Protein AF-A0A9P4LG85-F1 (afdb_monomer_lite)

Structure (mmCIF, N/CA/C/O backbone):
data_AF-A0A9P4LG85-F1
#
_entry.id   AF-A0A9P4LG85-F1
#
loop_
_atom_site.group_PDB
_atom_site.id
_atom_site.type_symbol
_atom_site.label_atom_id
_atom_site.label_alt_id
_atom_site.label_comp_id
_atom_site.label_asym_id
_atom_site.label_entity_id
_atom_site.label_seq_id
_atom_site.pdbx_PDB_ins_code
_atom_site.Cartn_x
_atom_site.Cartn_y
_atom_site.Cartn_z
_atom_site.occupancy
_atom_site.B_iso_or_equiv
_atom_site.auth_seq_id
_atom_site.auth_comp_id
_atom_site.auth_asym_id
_atom_site.auth_atom_id
_atom_site.pdbx_PDB_model_num
ATOM 1 N N . MET A 1 1 ? 40.553 28.168 -119.118 1.00 38.47 1 MET A N 1
ATOM 2 C CA . MET A 1 1 ? 41.961 28.266 -119.554 1.00 38.47 1 MET A CA 1
ATOM 3 C C . MET A 1 1 ? 42.845 28.061 -118.339 1.00 38.47 1 MET A C 1
ATOM 5 O O . MET A 1 1 ? 42.546 28.668 -117.323 1.00 38.47 1 MET A O 1
ATOM 9 N N . MET A 1 2 ? 43.880 27.229 -118.509 1.00 35.56 2 MET A N 1
ATOM 10 C CA . MET A 1 2 ? 45.037 26.971 -117.628 1.00 35.56 2 MET A CA 1
ATOM 11 C C . MET A 1 2 ? 44.751 26.270 -116.287 1.00 35.56 2 MET A C 1
ATOM 13 O O . MET A 1 2 ? 44.103 26.818 -115.409 1.00 35.56 2 MET A O 1
ATOM 17 N N . GLU A 1 3 ? 44.983 24.953 -116.200 1.00 40.03 3 GLU A N 1
ATOM 18 C CA . GLU A 1 3 ? 46.282 24.258 -115.978 1.00 40.03 3 GLU A CA 1
ATOM 19 C C . GLU A 1 3 ? 46.642 24.219 -114.483 1.00 40.03 3 GLU A C 1
ATOM 21 O O . GLU A 1 3 ? 46.837 25.253 -113.867 1.00 40.03 3 GLU A O 1
ATOM 26 N N . ARG A 1 4 ? 46.490 23.069 -113.806 1.00 48.28 4 ARG A N 1
ATOM 27 C CA . ARG A 1 4 ? 47.394 21.892 -113.716 1.00 48.28 4 ARG A CA 1
ATOM 28 C C . ARG A 1 4 ? 48.407 22.023 -112.565 1.00 48.28 4 ARG A C 1
ATOM 30 O O . ARG A 1 4 ? 48.833 23.112 -112.227 1.00 48.28 4 ARG A O 1
ATOM 37 N N . PHE A 1 5 ? 48.820 20.844 -112.086 1.00 46.38 5 PHE A N 1
ATOM 38 C CA . PHE A 1 5 ? 49.850 20.504 -111.088 1.00 46.38 5 PHE A CA 1
ATOM 39 C C . PHE A 1 5 ? 49.349 20.380 -109.640 1.00 46.38 5 PHE A C 1
ATOM 41 O O . PHE A 1 5 ? 49.055 21.360 -108.975 1.00 46.38 5 PHE A O 1
ATOM 48 N N . LEU A 1 6 ? 48.988 19.169 -109.188 1.00 50.34 6 LEU A N 1
ATOM 49 C CA . LEU A 1 6 ? 49.841 18.027 -108.778 1.00 50.34 6 LEU A CA 1
ATOM 50 C C . LEU A 1 6 ? 50.618 18.293 -107.482 1.00 50.34 6 LEU A C 1
ATOM 52 O O . LEU A 1 6 ? 51.554 19.073 -107.490 1.00 50.34 6 LEU A O 1
ATOM 56 N N . HIS A 1 7 ? 50.229 17.580 -106.418 1.00 46.97 7 HIS A N 1
ATOM 57 C CA . HIS A 1 7 ? 51.061 16.817 -105.465 1.00 46.97 7 HIS A CA 1
ATOM 58 C C . HIS A 1 7 ? 50.102 16.307 -104.369 1.00 46.97 7 HIS A C 1
ATOM 60 O O . HIS A 1 7 ? 49.570 17.078 -103.585 1.00 46.97 7 HIS A O 1
ATOM 66 N N . SER A 1 8 ? 49.647 15.052 -104.375 1.00 51.38 8 SER A N 1
ATOM 67 C CA . SER A 1 8 ? 50.406 13.847 -104.012 1.00 51.38 8 SER A CA 1
ATOM 68 C C . SER A 1 8 ? 51.334 14.052 -102.816 1.00 51.38 8 SER A C 1
ATOM 70 O O . SER A 1 8 ? 52.549 14.098 -102.978 1.00 51.38 8 SER A O 1
ATOM 72 N N . VAL A 1 9 ? 50.755 14.074 -101.614 1.00 50.47 9 VAL A N 1
ATOM 73 C CA . VAL A 1 9 ? 51.430 13.591 -100.405 1.00 50.47 9 VAL A CA 1
ATOM 74 C C . VAL A 1 9 ? 50.469 12.656 -99.675 1.00 50.47 9 VAL A C 1
ATOM 76 O O . VAL A 1 9 ? 49.642 13.064 -98.863 1.00 50.47 9 VAL A O 1
ATOM 79 N N . ARG A 1 10 ? 50.573 11.362 -100.001 1.00 48.59 10 ARG A N 1
ATOM 80 C CA . ARG A 1 10 ? 50.155 10.277 -99.110 1.00 48.59 10 ARG A CA 1
ATOM 81 C C . ARG A 1 10 ? 51.034 10.364 -97.864 1.00 48.59 10 ARG A C 1
ATOM 83 O O . ARG A 1 10 ? 52.169 9.903 -97.881 1.00 48.59 10 ARG A O 1
ATOM 90 N N . SER A 1 11 ? 50.509 10.954 -96.797 1.00 47.06 11 SER A N 1
ATOM 91 C CA . SER A 1 11 ? 51.082 10.812 -95.460 1.00 47.06 11 SER A CA 1
ATOM 92 C C . SER A 1 11 ? 50.500 9.551 -94.826 1.00 47.06 11 SER A C 1
ATOM 94 O O . SER A 1 11 ? 49.515 9.587 -94.093 1.00 47.06 11 SER A O 1
ATOM 96 N N . THR A 1 12 ? 51.088 8.403 -95.157 1.00 53.62 12 THR A N 1
ATOM 97 C CA . THR A 1 12 ? 51.004 7.192 -94.334 1.00 53.62 12 THR A CA 1
ATOM 98 C C . THR A 1 12 ? 51.960 7.367 -93.161 1.00 53.62 12 THR A C 1
ATOM 100 O O . THR A 1 12 ? 53.007 6.731 -93.108 1.00 53.62 12 THR A O 1
ATOM 103 N N . ASN A 1 13 ? 51.632 8.278 -92.248 1.00 47.56 13 ASN A N 1
ATOM 104 C CA . ASN A 1 13 ? 52.378 8.434 -91.011 1.00 47.56 13 ASN A CA 1
ATOM 105 C C . ASN A 1 13 ? 51.551 7.898 -89.861 1.00 47.56 13 ASN A C 1
ATOM 107 O O . ASN A 1 13 ? 50.577 8.511 -89.438 1.00 47.56 13 ASN A O 1
ATOM 111 N N . GLY A 1 14 ? 52.005 6.741 -89.384 1.00 50.84 14 GLY A N 1
ATOM 112 C CA . GLY A 1 14 ? 52.031 6.420 -87.973 1.00 50.84 14 GLY A CA 1
ATOM 113 C C . GLY A 1 14 ? 50.672 6.446 -87.312 1.00 50.84 14 GLY A C 1
ATOM 114 O O . GLY A 1 14 ? 50.256 7.459 -86.756 1.00 50.84 14 GLY A O 1
ATOM 115 N N . ASN A 1 15 ? 50.069 5.266 -87.242 1.00 50.44 15 ASN A N 1
ATOM 116 C CA . ASN A 1 15 ? 49.188 4.887 -86.152 1.00 50.44 15 ASN A CA 1
ATOM 117 C C . ASN A 1 15 ? 50.008 4.950 -84.840 1.00 50.44 15 ASN A C 1
ATOM 119 O O . ASN A 1 15 ? 50.379 3.935 -84.258 1.00 50.44 15 ASN A O 1
ATOM 123 N N . GLN A 1 16 ? 50.383 6.160 -84.413 1.00 52.50 16 GLN A N 1
ATOM 124 C CA . GLN A 1 16 ? 50.709 6.449 -83.034 1.00 52.50 16 GLN A CA 1
ATOM 125 C C . GLN A 1 16 ? 49.405 6.177 -82.310 1.00 52.50 16 GLN A C 1
ATOM 127 O O . GLN A 1 16 ? 48.502 7.016 -82.304 1.00 52.50 16 GLN A O 1
ATOM 132 N N . SER A 1 17 ? 49.299 4.968 -81.757 1.00 53.09 17 SER A N 1
ATOM 133 C CA . SER A 1 17 ? 48.436 4.690 -80.625 1.00 53.09 17 SER A CA 1
ATOM 134 C C . SER A 1 17 ? 48.663 5.816 -79.635 1.00 53.09 17 SER A C 1
ATOM 136 O O . SER A 1 17 ? 49.593 5.800 -78.831 1.00 53.09 17 SER A O 1
ATOM 138 N N . ARG A 1 18 ? 47.805 6.829 -79.728 1.00 52.31 18 ARG A N 1
ATOM 139 C CA . ARG A 1 18 ? 47.458 7.709 -78.637 1.00 52.31 18 ARG A CA 1
ATOM 140 C C . ARG A 1 18 ? 46.896 6.757 -77.587 1.00 52.31 18 ARG A C 1
ATOM 142 O O . ARG A 1 18 ? 45.691 6.554 -77.499 1.00 52.31 18 ARG A O 1
ATOM 149 N N . MET A 1 19 ? 47.791 6.155 -76.804 1.00 49.62 19 MET A N 1
ATOM 150 C CA . MET A 1 19 ? 47.511 5.806 -75.425 1.00 49.62 19 MET A CA 1
ATOM 151 C C . MET A 1 19 ? 47.217 7.134 -74.745 1.00 49.62 19 MET A C 1
ATOM 153 O O . MET A 1 19 ? 48.059 7.760 -74.113 1.00 49.62 19 MET A O 1
ATOM 157 N N . THR A 1 20 ? 46.021 7.657 -75.001 1.00 55.66 20 THR A N 1
ATOM 158 C CA . THR A 1 20 ? 45.469 8.682 -74.155 1.00 55.66 20 THR A CA 1
ATOM 159 C C . THR A 1 20 ? 45.368 8.009 -72.801 1.00 55.66 20 THR A C 1
ATOM 161 O O . THR A 1 20 ? 44.586 7.069 -72.665 1.00 55.66 20 THR A O 1
ATOM 164 N N . CYS A 1 21 ? 46.106 8.506 -71.810 1.00 53.59 21 CYS A N 1
ATOM 165 C CA . CYS A 1 21 ? 45.951 8.222 -70.377 1.00 53.59 21 CYS A CA 1
ATOM 166 C C . CYS A 1 21 ? 44.526 8.524 -69.842 1.00 53.59 21 CYS A C 1
ATOM 168 O O . CYS A 1 21 ? 44.319 8.752 -68.655 1.00 53.59 21 CYS A O 1
ATOM 170 N N . ARG A 1 22 ? 43.515 8.564 -70.718 1.00 48.06 22 ARG A N 1
ATOM 171 C CA . ARG A 1 22 ? 42.100 8.782 -70.434 1.00 48.06 22 ARG A CA 1
ATOM 172 C C . ARG A 1 22 ? 41.491 7.622 -69.647 1.00 48.06 22 ARG A C 1
ATOM 174 O O . ARG A 1 22 ? 40.515 7.851 -68.940 1.00 48.06 22 ARG A O 1
ATOM 181 N N . ASP A 1 23 ? 42.101 6.439 -69.725 1.00 51.03 23 ASP A N 1
ATOM 182 C CA . ASP A 1 23 ? 41.694 5.251 -68.969 1.00 51.03 23 ASP A CA 1
ATOM 183 C C . ASP A 1 23 ? 42.518 5.008 -67.693 1.00 51.03 23 ASP A C 1
ATOM 185 O O . ASP A 1 23 ? 42.116 4.205 -66.857 1.00 51.03 23 ASP A O 1
ATOM 189 N N . GLU A 1 24 ? 43.620 5.736 -67.482 1.00 53.56 24 GLU A N 1
ATOM 190 C CA . GLU A 1 24 ? 44.465 5.591 -66.283 1.00 53.56 24 GLU A CA 1
ATOM 191 C C . GLU A 1 24 ? 44.074 6.550 -65.152 1.00 53.56 24 GLU A C 1
ATOM 193 O O . GLU A 1 24 ? 44.416 6.329 -63.989 1.00 53.56 24 GLU A O 1
ATOM 198 N N . HIS A 1 25 ? 43.311 7.601 -65.460 1.00 50.56 25 HIS A N 1
ATOM 199 C CA . HIS A 1 25 ? 42.792 8.505 -64.445 1.00 50.56 25 HIS A CA 1
ATOM 200 C C . HIS A 1 25 ? 41.346 8.142 -64.096 1.00 50.56 25 HIS A C 1
ATOM 202 O O . HIS A 1 25 ? 40.489 8.126 -64.985 1.00 50.56 25 HIS A O 1
ATOM 208 N N . PRO A 1 26 ? 41.037 7.871 -62.814 1.00 53.19 26 PRO A N 1
ATOM 209 C CA . PRO A 1 26 ? 39.693 7.517 -62.384 1.00 53.19 26 PRO A CA 1
ATOM 210 C C . PRO A 1 26 ? 38.734 8.689 -62.625 1.00 53.19 26 PRO A C 1
ATOM 212 O O . PRO A 1 26 ? 38.571 9.579 -61.795 1.00 53.19 26 PRO A O 1
ATOM 215 N N . THR A 1 27 ? 38.075 8.689 -63.780 1.00 58.16 27 THR A N 1
ATOM 216 C CA . THR A 1 27 ? 36.951 9.580 -64.066 1.00 58.16 27 THR A CA 1
ATOM 217 C C . THR A 1 27 ? 35.697 9.059 -63.362 1.00 58.16 27 THR A C 1
ATOM 219 O O . THR A 1 27 ? 35.604 7.888 -62.986 1.00 58.16 27 THR A O 1
ATOM 222 N N . HIS A 1 28 ? 34.673 9.904 -63.218 1.00 52.78 28 HIS A N 1
ATOM 223 C CA . HIS A 1 28 ? 33.366 9.523 -62.663 1.00 52.78 28 HIS A CA 1
ATOM 224 C C . HIS A 1 28 ? 32.681 8.359 -63.429 1.00 52.78 28 HIS A C 1
ATOM 226 O O . HIS A 1 28 ? 31.662 7.837 -62.982 1.00 52.78 28 HIS A O 1
ATOM 232 N N . HIS A 1 29 ? 33.228 7.906 -64.559 1.00 54.78 29 HIS A N 1
ATOM 233 C CA . HIS A 1 29 ? 32.759 6.729 -65.293 1.00 54.78 29 HIS A CA 1
ATOM 234 C C . HIS A 1 29 ? 33.726 5.526 -65.249 1.00 54.78 29 HIS A C 1
ATOM 236 O O . HIS A 1 29 ? 33.263 4.419 -65.492 1.00 54.78 29 HIS A O 1
ATOM 242 N N . ASN A 1 30 ? 34.992 5.710 -64.836 1.00 57.59 30 ASN A N 1
ATOM 243 C CA . ASN A 1 30 ? 36.028 4.660 -64.743 1.00 57.59 30 ASN A CA 1
ATOM 244 C C . ASN A 1 30 ? 36.503 4.343 -63.311 1.00 57.59 30 ASN A C 1
ATOM 246 O O . ASN A 1 30 ? 37.394 3.517 -63.127 1.00 57.59 30 ASN A O 1
ATOM 250 N N . GLN A 1 31 ? 35.930 4.952 -62.265 1.00 54.91 31 GLN A N 1
ATOM 251 C CA . GLN A 1 31 ? 36.159 4.470 -60.898 1.00 54.91 31 GLN A CA 1
ATOM 252 C C . GLN A 1 31 ? 35.652 3.029 -60.772 1.00 54.91 31 GLN A C 1
ATOM 254 O O . GLN A 1 31 ? 34.443 2.789 -60.837 1.00 54.91 31 GLN A O 1
ATOM 259 N N . ALA A 1 32 ? 36.596 2.100 -60.593 1.00 61.97 32 ALA A N 1
ATOM 260 C CA . ALA A 1 32 ? 36.376 0.667 -60.472 1.00 61.97 32 ALA A CA 1
ATOM 261 C C . ALA A 1 32 ? 35.101 0.373 -59.653 1.00 61.97 32 ALA A C 1
ATOM 263 O O . ALA A 1 32 ? 35.003 0.836 -58.510 1.00 61.97 32 ALA A O 1
ATOM 264 N N . PRO A 1 33 ? 34.130 -0.394 -60.188 1.00 72.31 33 PRO A N 1
ATOM 265 C CA . PRO A 1 33 ? 32.901 -0.783 -59.488 1.00 72.31 33 PRO A CA 1
ATOM 266 C C . PRO A 1 33 ? 33.133 -1.270 -58.047 1.00 72.31 33 PRO A C 1
ATOM 268 O O . PRO A 1 33 ? 32.286 -1.061 -57.177 1.00 72.31 33 PRO A O 1
ATOM 271 N N . ALA A 1 34 ? 34.315 -1.835 -57.785 1.00 75.00 34 ALA A N 1
ATOM 272 C CA . ALA A 1 34 ? 34.802 -2.231 -56.471 1.00 75.00 34 ALA A CA 1
ATOM 273 C C . ALA A 1 34 ? 34.867 -1.080 -55.444 1.00 75.00 34 ALA A C 1
ATOM 275 O O . ALA A 1 34 ? 34.343 -1.239 -54.345 1.00 75.00 34 ALA A O 1
ATOM 276 N N . LEU A 1 35 ? 35.424 0.091 -55.783 1.00 78.19 35 LEU A N 1
ATOM 277 C CA . LEU A 1 35 ? 35.543 1.220 -54.841 1.00 78.19 35 LEU A CA 1
ATOM 278 C C . LEU A 1 35 ? 34.170 1.800 -54.481 1.00 78.19 35 LEU A C 1
ATOM 280 O O . LEU A 1 35 ? 33.891 2.101 -53.323 1.00 78.19 35 LEU A O 1
ATOM 284 N N . ARG A 1 36 ? 33.260 1.901 -55.457 1.00 79.25 36 ARG A N 1
ATOM 285 C CA . ARG A 1 36 ? 31.873 2.334 -55.206 1.00 79.25 36 ARG A CA 1
ATOM 286 C C . ARG A 1 36 ? 31.119 1.356 -54.318 1.00 79.25 36 ARG A C 1
ATOM 288 O O . ARG A 1 36 ? 30.368 1.780 -53.437 1.00 79.25 36 ARG A O 1
ATOM 295 N N . LEU A 1 37 ? 31.302 0.057 -54.556 1.00 84.31 37 LEU A N 1
ATOM 296 C CA . LEU A 1 37 ? 30.726 -0.982 -53.714 1.00 84.31 37 LEU A CA 1
ATOM 297 C C . LEU A 1 37 ? 31.289 -0.894 -52.292 1.00 84.31 37 LEU A C 1
ATOM 299 O O . LEU A 1 37 ? 30.506 -0.918 -51.347 1.00 84.31 37 LEU A O 1
ATOM 303 N N . GLN A 1 38 ? 32.602 -0.704 -52.144 1.00 87.50 38 GLN A N 1
ATOM 304 C CA . GLN A 1 38 ? 33.260 -0.537 -50.852 1.00 87.50 38 GLN A CA 1
ATOM 305 C C . GLN A 1 38 ? 32.685 0.655 -50.075 1.00 87.50 38 GLN A C 1
ATOM 307 O O . GLN A 1 38 ? 32.178 0.459 -48.974 1.00 87.50 38 GLN A O 1
ATOM 312 N N . TYR A 1 39 ? 32.628 1.854 -50.668 1.00 87.94 39 TYR A N 1
ATOM 313 C CA . TYR A 1 39 ? 32.021 3.021 -50.012 1.00 87.94 39 TYR A CA 1
ATOM 314 C C . TYR A 1 39 ? 30.552 2.794 -49.634 1.00 87.94 39 TYR A C 1
ATOM 316 O O . TYR A 1 39 ? 30.082 3.249 -48.588 1.00 87.94 39 TYR A O 1
ATOM 324 N N . ARG A 1 40 ? 29.790 2.081 -50.473 1.00 88.56 40 ARG A N 1
ATOM 325 C CA . ARG A 1 40 ? 28.395 1.748 -50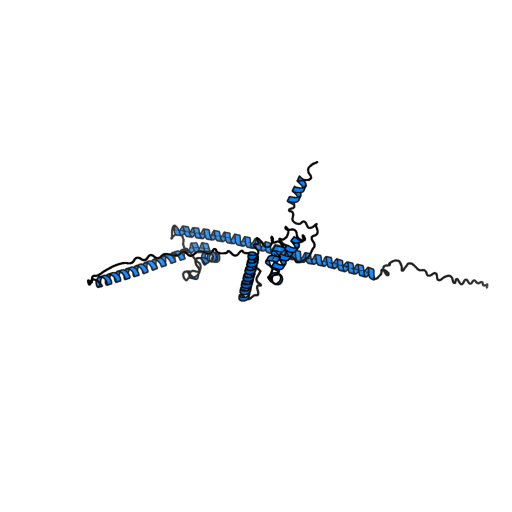.165 1.00 88.56 40 ARG A CA 1
ATOM 326 C C . ARG A 1 40 ? 28.300 0.785 -48.982 1.00 88.56 40 ARG A C 1
ATOM 328 O O . ARG A 1 40 ? 27.441 0.992 -48.125 1.00 88.56 40 ARG A O 1
ATOM 335 N N . LEU A 1 41 ? 29.161 -0.229 -48.923 1.00 90.31 41 LEU A N 1
ATOM 336 C CA . LEU A 1 41 ? 29.227 -1.178 -47.812 1.00 90.31 41 LEU A CA 1
ATOM 337 C C . LEU A 1 41 ? 29.666 -0.491 -46.514 1.00 90.31 41 LEU A C 1
ATOM 339 O O . LEU A 1 41 ? 29.009 -0.687 -45.494 1.00 90.31 41 LEU A O 1
ATOM 343 N N . GLU A 1 42 ? 30.673 0.382 -46.558 1.00 92.31 42 GLU A N 1
ATOM 344 C CA . GLU A 1 42 ? 31.111 1.206 -45.420 1.00 92.31 42 GLU A CA 1
ATOM 345 C C . GLU A 1 42 ? 29.988 2.118 -44.911 1.00 92.31 42 GLU A C 1
ATOM 347 O O . GLU A 1 42 ? 29.728 2.219 -43.712 1.00 92.31 42 GLU A O 1
ATOM 352 N N . ARG A 1 43 ? 29.235 2.746 -45.819 1.00 93.88 43 ARG A N 1
ATOM 353 C CA . ARG A 1 43 ? 28.082 3.568 -45.437 1.00 93.88 43 ARG A CA 1
ATOM 354 C C . ARG A 1 43 ? 26.965 2.733 -44.811 1.00 93.88 43 ARG A C 1
ATOM 356 O O . ARG A 1 43 ? 26.314 3.194 -43.872 1.00 93.88 43 ARG A O 1
ATOM 363 N N . ILE A 1 44 ? 26.699 1.532 -45.329 1.00 93.56 44 ILE A N 1
ATOM 364 C CA . ILE A 1 44 ? 25.695 0.618 -44.763 1.00 93.56 44 ILE A CA 1
ATOM 365 C C . ILE A 1 44 ? 26.128 0.155 -43.369 1.00 93.56 44 ILE A C 1
ATOM 367 O O . ILE A 1 44 ? 25.314 0.221 -42.445 1.00 93.56 44 ILE A O 1
ATOM 371 N N . SER A 1 45 ? 27.389 -0.251 -43.195 1.00 92.88 45 SER A N 1
ATOM 372 C CA . SER A 1 45 ? 27.917 -0.709 -41.908 1.00 92.88 45 SER A CA 1
ATOM 373 C C . SER A 1 45 ? 27.899 0.415 -40.868 1.00 92.88 45 SER A C 1
ATOM 375 O O . SER A 1 45 ? 27.351 0.228 -39.779 1.00 92.88 45 SER A O 1
ATOM 377 N N . HIS A 1 46 ? 28.355 1.619 -41.226 1.00 93.50 46 HIS A N 1
ATOM 378 C CA . HIS A 1 46 ? 28.297 2.791 -40.354 1.00 93.50 46 HIS A CA 1
ATOM 379 C C . HIS A 1 46 ? 26.853 3.135 -39.952 1.00 93.50 46 HIS A C 1
ATOM 381 O O . HIS A 1 46 ? 26.541 3.290 -38.768 1.00 93.50 46 HIS A O 1
ATOM 387 N N . ASN A 1 47 ? 25.927 3.186 -40.917 1.00 95.75 47 ASN A N 1
ATOM 388 C CA . ASN A 1 47 ? 24.517 3.463 -40.637 1.00 95.75 47 ASN A CA 1
ATOM 389 C C . ASN A 1 47 ? 23.871 2.398 -39.745 1.00 95.75 47 ASN A C 1
ATOM 391 O O . ASN A 1 47 ? 23.009 2.731 -38.928 1.00 95.75 47 ASN A O 1
ATOM 395 N N . TRP A 1 48 ? 24.255 1.130 -39.895 1.00 94.50 48 TRP A N 1
ATOM 396 C CA . TRP A 1 48 ? 23.763 0.054 -39.043 1.00 94.50 48 TRP A CA 1
ATOM 397 C C . TRP A 1 48 ? 24.208 0.247 -37.590 1.00 94.50 48 TRP A C 1
ATOM 399 O O . TRP A 1 48 ? 23.360 0.204 -36.696 1.00 94.50 48 TRP A O 1
ATOM 409 N N . VAL A 1 49 ? 25.487 0.564 -37.353 1.00 94.75 49 VAL A N 1
ATOM 410 C CA . VAL A 1 49 ? 26.012 0.867 -36.008 1.00 94.75 49 VAL A CA 1
ATOM 411 C C . VAL A 1 49 ? 25.264 2.049 -35.390 1.00 94.75 49 VAL A C 1
ATOM 413 O O . VAL A 1 49 ? 24.745 1.942 -34.279 1.00 94.75 49 VAL A O 1
ATOM 416 N N . VAL A 1 50 ? 25.104 3.148 -36.134 1.00 96.06 50 VAL A N 1
ATOM 417 C CA . VAL A 1 50 ? 24.368 4.334 -35.663 1.00 96.06 50 VAL A CA 1
ATOM 418 C C . VAL A 1 50 ? 22.910 3.998 -35.332 1.00 96.06 50 VAL A C 1
ATOM 420 O O . VAL A 1 50 ? 22.399 4.422 -34.292 1.00 96.06 50 VAL A O 1
ATOM 423 N N . ARG A 1 51 ? 22.220 3.222 -36.179 1.00 96.75 51 ARG A N 1
ATOM 424 C CA . ARG A 1 51 ? 20.844 2.768 -35.911 1.00 96.75 51 ARG A CA 1
ATOM 425 C C . ARG A 1 51 ? 20.772 1.909 -34.651 1.00 96.75 51 ARG A C 1
ATOM 427 O O . ARG A 1 51 ? 19.875 2.125 -33.841 1.00 96.75 51 ARG A O 1
ATOM 434 N N . ARG A 1 52 ? 21.723 0.993 -34.453 1.00 96.81 52 ARG A N 1
ATOM 435 C CA . ARG A 1 52 ? 21.794 0.127 -33.267 1.00 96.81 52 ARG A CA 1
ATOM 436 C C . ARG A 1 52 ? 21.990 0.938 -31.987 1.00 96.81 52 ARG A C 1
ATOM 438 O O . ARG A 1 52 ? 21.256 0.729 -31.026 1.00 96.81 52 ARG A O 1
ATOM 445 N N . ILE A 1 53 ? 22.900 1.914 -32.003 1.00 96.25 53 ILE A N 1
ATOM 446 C CA . ILE A 1 53 ? 23.134 2.829 -30.875 1.00 96.25 53 ILE A CA 1
ATOM 447 C C . ILE A 1 53 ? 21.877 3.656 -30.577 1.00 96.25 53 ILE A C 1
ATOM 449 O O . ILE A 1 53 ? 21.475 3.783 -29.420 1.00 96.25 53 ILE A O 1
ATOM 453 N N . ARG A 1 54 ? 21.209 4.202 -31.604 1.00 97.75 54 ARG A N 1
ATOM 454 C CA . ARG A 1 54 ? 19.946 4.945 -31.426 1.00 97.75 54 ARG A CA 1
ATOM 455 C C . ARG A 1 54 ? 18.857 4.073 -30.808 1.00 97.75 54 ARG A C 1
ATOM 457 O O . ARG A 1 54 ? 18.172 4.526 -29.894 1.00 97.75 54 ARG A O 1
ATOM 464 N N . GLU A 1 55 ? 18.727 2.837 -31.272 1.00 97.88 55 GLU A N 1
ATOM 465 C CA . GLU A 1 55 ? 17.761 1.871 -30.755 1.00 97.88 55 GLU A CA 1
ATOM 466 C C . GLU A 1 55 ? 18.051 1.495 -29.297 1.00 97.88 55 GLU A C 1
ATOM 468 O O . GLU A 1 55 ? 17.158 1.531 -28.450 1.00 97.88 55 GLU A O 1
ATOM 473 N N . GLN A 1 56 ? 19.310 1.209 -28.967 1.00 96.12 56 GLN A N 1
ATOM 474 C CA . GLN A 1 56 ? 19.736 0.942 -27.594 1.00 96.12 56 GLN A CA 1
ATOM 475 C C . GLN A 1 56 ? 19.454 2.142 -26.681 1.00 96.12 56 GLN A C 1
ATOM 477 O O . GLN A 1 56 ? 18.863 1.986 -25.612 1.00 96.12 56 GLN A O 1
ATOM 482 N N . ASN A 1 57 ? 19.783 3.355 -27.129 1.00 97.56 57 ASN A N 1
ATOM 483 C CA . ASN A 1 57 ? 19.493 4.584 -26.396 1.00 97.56 57 ASN A CA 1
ATOM 484 C C . ASN A 1 57 ? 17.988 4.814 -26.213 1.00 97.56 57 ASN A C 1
ATOM 486 O O . ASN A 1 57 ? 17.569 5.263 -25.144 1.00 97.56 57 ASN A O 1
ATOM 490 N N . ARG A 1 58 ? 17.156 4.476 -27.207 1.00 98.06 58 ARG A N 1
ATOM 491 C CA . ARG A 1 58 ? 15.691 4.506 -27.081 1.00 98.06 58 ARG A CA 1
ATOM 492 C C . ARG A 1 58 ? 15.220 3.573 -25.965 1.00 98.06 58 ARG A C 1
ATOM 494 O O . ARG A 1 58 ? 14.532 4.031 -25.055 1.00 98.06 58 ARG A O 1
ATOM 501 N N . ARG A 1 59 ? 15.678 2.317 -25.962 1.00 97.44 59 ARG A N 1
ATOM 502 C CA . ARG A 1 59 ? 15.342 1.327 -24.921 1.00 97.44 59 ARG A CA 1
ATOM 503 C C . ARG A 1 59 ? 15.788 1.776 -23.528 1.00 97.44 59 ARG A C 1
ATOM 505 O O . ARG A 1 59 ? 15.037 1.650 -22.563 1.00 97.44 59 ARG A O 1
ATOM 512 N N . ILE A 1 60 ? 16.987 2.353 -23.410 1.00 97.00 60 ILE A N 1
ATOM 513 C CA . ILE A 1 60 ? 17.490 2.908 -22.143 1.00 97.00 60 ILE A CA 1
ATOM 514 C C . ILE A 1 60 ? 16.598 4.062 -21.665 1.00 97.00 60 ILE A C 1
ATOM 516 O O . ILE A 1 60 ? 16.235 4.113 -20.487 1.00 97.00 60 ILE A O 1
ATOM 520 N N . ARG A 1 61 ? 16.201 4.977 -22.561 1.00 97.75 61 ARG A N 1
ATOM 521 C CA . ARG A 1 61 ? 15.300 6.095 -22.230 1.00 97.75 61 ARG A CA 1
ATOM 522 C C . ARG A 1 61 ? 13.933 5.604 -21.766 1.00 97.75 61 ARG A C 1
ATOM 524 O O . ARG A 1 61 ? 13.439 6.097 -20.755 1.00 97.75 61 ARG A O 1
ATOM 531 N N . GLU A 1 62 ? 13.351 4.623 -22.446 1.00 97.69 62 GLU A N 1
ATOM 532 C CA . GLU A 1 62 ? 12.072 4.014 -22.065 1.00 97.69 62 GLU A CA 1
ATOM 533 C C . GLU A 1 62 ? 12.160 3.323 -20.700 1.00 97.69 62 GLU A C 1
ATOM 535 O O . GLU A 1 62 ? 11.346 3.599 -19.814 1.00 97.69 62 GLU A O 1
ATOM 540 N N . ARG A 1 63 ? 13.209 2.524 -20.463 1.00 97.19 63 ARG A N 1
ATOM 541 C CA . ARG A 1 63 ? 13.466 1.894 -19.158 1.00 97.19 63 ARG A CA 1
ATOM 542 C C . ARG A 1 63 ? 13.619 2.933 -18.048 1.00 97.19 63 ARG A C 1
ATOM 544 O O . ARG A 1 63 ? 13.063 2.777 -16.960 1.00 97.19 63 ARG A O 1
ATOM 551 N N . ASN A 1 64 ? 14.350 4.014 -18.309 1.00 97.31 64 ASN A N 1
ATOM 552 C CA . ASN A 1 64 ? 14.530 5.100 -17.350 1.00 97.31 64 ASN A CA 1
ATOM 553 C C . ASN A 1 64 ? 13.228 5.875 -17.101 1.00 97.31 64 ASN A C 1
ATOM 555 O O . ASN A 1 64 ? 12.953 6.235 -15.955 1.00 97.31 64 ASN A O 1
ATOM 559 N N . LYS A 1 65 ? 12.394 6.080 -18.128 1.00 98.00 65 LYS A N 1
ATOM 560 C CA . LYS A 1 65 ? 11.053 6.668 -17.994 1.00 98.00 65 LYS A CA 1
ATOM 561 C C . LYS A 1 65 ? 10.164 5.800 -17.100 1.00 98.00 65 LYS A C 1
ATOM 563 O O . LYS A 1 65 ? 9.607 6.323 -16.136 1.00 98.00 65 LYS A O 1
ATOM 568 N N . ALA A 1 66 ? 10.122 4.487 -17.333 1.00 96.31 66 ALA A N 1
ATOM 569 C CA . ALA A 1 66 ? 9.382 3.542 -16.496 1.00 96.31 66 ALA A CA 1
ATOM 570 C C . ALA A 1 66 ? 9.882 3.548 -15.038 1.00 96.31 66 ALA A C 1
ATOM 572 O O . ALA A 1 66 ? 9.090 3.630 -14.101 1.00 96.31 66 ALA A O 1
ATOM 573 N N . ARG A 1 67 ? 11.207 3.569 -14.820 1.00 97.19 67 ARG A N 1
ATOM 574 C CA . ARG A 1 67 ? 11.802 3.698 -13.475 1.00 97.19 67 ARG A CA 1
ATOM 575 C C . ARG A 1 67 ? 11.388 4.995 -12.774 1.00 97.19 67 ARG A C 1
ATOM 577 O O . ARG A 1 67 ? 11.099 4.969 -11.578 1.00 97.19 67 ARG A O 1
ATOM 584 N N . ARG A 1 68 ? 11.355 6.126 -13.488 1.00 97.75 68 ARG A N 1
ATOM 585 C CA . ARG A 1 68 ? 10.901 7.417 -12.937 1.00 97.75 68 ARG A CA 1
ATOM 586 C C . ARG A 1 68 ? 9.421 7.371 -12.560 1.00 97.75 68 ARG A C 1
ATOM 588 O O . ARG A 1 68 ? 9.087 7.767 -11.447 1.00 97.75 68 ARG A O 1
ATOM 595 N N . GLN A 1 69 ? 8.568 6.832 -13.431 1.00 97.31 69 GLN A N 1
ATOM 596 C CA . GLN A 1 69 ? 7.137 6.654 -13.158 1.00 97.31 69 GLN A CA 1
ATOM 597 C C . GLN A 1 69 ? 6.905 5.759 -11.936 1.00 97.31 69 GLN A C 1
ATOM 599 O O . GLN A 1 69 ? 6.164 6.132 -11.031 1.00 97.31 69 GLN A O 1
ATOM 604 N N . PHE A 1 70 ? 7.619 4.635 -11.842 1.00 96.69 70 PHE A N 1
ATOM 605 C CA . PHE A 1 70 ? 7.552 3.751 -10.680 1.00 96.69 70 PHE A CA 1
ATOM 606 C C . PHE A 1 70 ? 7.987 4.451 -9.384 1.00 96.69 70 PHE A C 1
ATOM 608 O O . PHE A 1 70 ? 7.319 4.341 -8.356 1.00 96.69 70 PHE A O 1
ATOM 615 N N . ARG A 1 71 ? 9.093 5.210 -9.412 1.00 97.19 71 ARG A N 1
ATOM 616 C CA . ARG A 1 71 ? 9.551 5.992 -8.250 1.00 97.19 71 ARG A CA 1
ATOM 617 C C . ARG A 1 71 ? 8.514 7.036 -7.832 1.00 97.19 71 ARG A C 1
ATOM 619 O O . ARG A 1 71 ? 8.257 7.161 -6.637 1.00 97.19 71 ARG A O 1
ATOM 626 N N . ALA A 1 72 ? 7.903 7.737 -8.787 1.00 97.12 72 ALA A N 1
ATOM 627 C CA . ALA A 1 72 ? 6.848 8.712 -8.518 1.00 97.12 72 ALA A CA 1
ATOM 628 C C . ALA A 1 72 ? 5.623 8.050 -7.865 1.00 97.12 72 ALA A C 1
ATOM 630 O O . ALA A 1 72 ? 5.217 8.470 -6.781 1.00 97.12 72 ALA A O 1
ATOM 631 N N . ALA A 1 73 ? 5.124 6.950 -8.439 1.00 96.69 73 ALA A N 1
ATOM 632 C CA . ALA A 1 73 ? 4.013 6.179 -7.879 1.00 96.69 73 ALA A CA 1
ATOM 633 C C . ALA A 1 73 ? 4.322 5.664 -6.461 1.00 96.69 73 ALA A C 1
ATOM 635 O O . ALA A 1 73 ? 3.494 5.754 -5.555 1.00 96.69 73 ALA A O 1
ATOM 636 N N . LYS A 1 74 ? 5.552 5.192 -6.218 1.00 97.56 74 LYS A N 1
ATOM 637 C CA . LYS A 1 74 ? 6.005 4.762 -4.885 1.00 97.56 74 LYS A CA 1
ATOM 638 C C . LYS A 1 74 ? 6.006 5.913 -3.873 1.00 97.56 74 LYS A C 1
ATOM 640 O O . LYS A 1 74 ? 5.640 5.706 -2.715 1.00 97.56 74 LYS A O 1
ATOM 645 N N . VAL A 1 75 ? 6.434 7.112 -4.270 1.00 97.62 75 VAL A N 1
ATOM 646 C CA . VAL A 1 75 ? 6.400 8.306 -3.404 1.00 97.62 75 VAL A CA 1
ATOM 647 C C . VAL A 1 75 ? 4.960 8.720 -3.110 1.00 97.62 75 VAL A C 1
ATOM 649 O O . VAL A 1 75 ? 4.641 9.009 -1.957 1.00 97.62 75 VAL A O 1
ATOM 652 N N . GLU A 1 76 ? 4.082 8.695 -4.109 1.00 98.00 76 GLU A N 1
ATOM 653 C CA . GLU A 1 76 ? 2.660 8.991 -3.940 1.00 98.00 76 GLU A CA 1
ATOM 654 C C . GLU A 1 76 ? 1.986 8.002 -2.980 1.00 98.00 76 GLU A C 1
ATOM 656 O O . GLU A 1 76 ? 1.326 8.416 -2.027 1.00 98.00 76 GLU A O 1
ATOM 661 N N . LEU A 1 77 ? 2.238 6.699 -3.143 1.00 97.50 77 LEU A N 1
ATOM 662 C CA . LEU A 1 77 ? 1.745 5.671 -2.229 1.00 97.50 77 LEU A CA 1
ATOM 663 C C . LEU A 1 77 ? 2.236 5.914 -0.796 1.00 97.50 77 LEU A C 1
ATOM 665 O O . LEU A 1 77 ? 1.448 5.859 0.145 1.00 97.50 77 LEU A O 1
ATOM 669 N N . LYS A 1 78 ? 3.519 6.259 -0.611 1.00 97.56 78 LYS A N 1
ATOM 670 C CA . LYS A 1 78 ? 4.056 6.620 0.712 1.00 97.56 78 LYS A CA 1
ATOM 671 C C . LYS A 1 78 ? 3.334 7.826 1.317 1.00 97.56 78 LYS A C 1
ATOM 673 O O . LYS A 1 78 ? 3.085 7.825 2.521 1.00 97.56 78 LYS A O 1
ATOM 678 N N . ARG A 1 79 ? 2.996 8.846 0.521 1.00 98.12 79 ARG A N 1
ATOM 679 C CA . ARG A 1 79 ? 2.213 10.004 0.987 1.00 98.12 79 ARG A CA 1
ATOM 680 C C . ARG A 1 79 ? 0.806 9.583 1.413 1.00 98.12 79 ARG A C 1
ATOM 682 O O . ARG A 1 79 ? 0.405 9.928 2.522 1.00 98.12 79 ARG A O 1
ATOM 689 N N . LYS A 1 80 ? 0.116 8.767 0.607 1.00 97.06 80 LYS A N 1
ATOM 690 C CA . LYS A 1 80 ? -1.209 8.210 0.941 1.00 97.06 80 LYS A CA 1
ATOM 691 C C . LYS A 1 80 ? -1.174 7.406 2.243 1.00 97.06 80 LYS A C 1
ATOM 693 O O . LYS A 1 80 ? -1.995 7.641 3.121 1.00 97.06 80 LYS A O 1
ATOM 698 N N . VAL A 1 81 ? -0.171 6.543 2.427 1.00 96.88 81 VAL A N 1
ATOM 699 C CA . VAL A 1 81 ? 0.017 5.765 3.666 1.00 96.88 81 VAL A CA 1
ATOM 700 C C . VAL A 1 81 ? 0.273 6.668 4.878 1.00 96.88 81 VAL A C 1
ATOM 702 O O . VAL A 1 81 ? -0.289 6.427 5.943 1.00 96.88 81 VAL A O 1
ATOM 705 N N . ARG A 1 82 ? 1.092 7.722 4.744 1.00 97.38 82 ARG A N 1
ATOM 706 C CA . ARG A 1 82 ? 1.319 8.688 5.837 1.00 97.38 82 ARG A CA 1
ATOM 707 C C . ARG A 1 82 ? 0.045 9.444 6.204 1.00 97.38 82 ARG A C 1
ATOM 709 O O . ARG A 1 82 ? -0.231 9.575 7.392 1.00 97.38 82 ARG A O 1
ATOM 716 N N . SER A 1 83 ? -0.714 9.906 5.210 1.00 96.94 83 SER A N 1
ATOM 717 C CA . SER A 1 83 ? -2.005 10.568 5.429 1.00 96.94 83 SER A CA 1
ATOM 718 C C . SER A 1 83 ? -2.968 9.629 6.145 1.00 96.94 83 SER A C 1
ATOM 720 O O . SER A 1 83 ? -3.465 9.958 7.212 1.00 96.94 83 SER A O 1
ATOM 722 N N . TRP A 1 84 ? -3.123 8.404 5.637 1.00 95.75 84 TRP A N 1
ATOM 723 C CA . TRP A 1 84 ? -3.965 7.390 6.262 1.00 95.75 84 TRP A CA 1
ATOM 724 C C . TRP A 1 84 ? -3.551 7.107 7.712 1.00 95.75 84 TRP A C 1
ATOM 726 O O . TRP A 1 84 ? -4.403 7.065 8.594 1.00 95.75 84 TRP A O 1
ATOM 736 N N . LYS A 1 85 ? -2.245 6.984 7.992 1.00 96.06 85 LYS A N 1
ATOM 737 C CA . LYS A 1 85 ? -1.724 6.804 9.357 1.00 96.06 85 LYS A CA 1
ATOM 738 C C . LYS A 1 85 ? -2.039 8.002 10.260 1.00 96.06 85 LYS A C 1
ATOM 740 O O . LYS A 1 85 ? -2.334 7.802 11.435 1.00 96.06 85 LYS A O 1
ATOM 745 N N . LYS A 1 86 ? -1.974 9.231 9.736 1.00 96.81 86 LYS A N 1
ATOM 746 C CA . LYS A 1 86 ? -2.350 10.445 10.473 1.00 96.81 86 LYS A CA 1
ATOM 747 C C . LYS A 1 86 ? -3.833 10.402 10.847 1.00 96.81 86 LYS A C 1
ATOM 749 O O . LYS A 1 86 ? -4.134 10.479 12.033 1.00 96.81 86 LYS A O 1
ATOM 754 N N . ASP A 1 87 ? -4.713 10.162 9.877 1.00 94.75 87 ASP A N 1
ATOM 755 C CA . ASP A 1 87 ? -6.157 10.070 10.121 1.00 94.75 87 ASP A CA 1
ATOM 756 C C . ASP A 1 87 ? -6.504 8.953 11.114 1.00 94.75 87 ASP A C 1
ATOM 758 O O . ASP A 1 87 ? -7.405 9.088 11.935 1.00 94.75 87 ASP A O 1
ATOM 762 N N . MET A 1 88 ? -5.804 7.821 11.018 1.00 95.44 88 MET A N 1
ATOM 763 C CA . MET A 1 88 ? -5.962 6.685 11.923 1.00 95.44 88 MET A CA 1
ATOM 764 C C . MET A 1 88 ? -5.566 7.041 13.353 1.00 95.44 88 MET A C 1
ATOM 766 O O . MET A 1 88 ? -6.291 6.717 14.286 1.00 95.44 88 MET A O 1
ATOM 770 N N . ASN A 1 89 ? -4.436 7.723 13.536 1.00 95.81 89 ASN A N 1
ATOM 771 C CA . ASN A 1 89 ? -4.004 8.182 14.854 1.00 95.81 89 ASN A CA 1
ATOM 772 C C . ASN A 1 89 ? -4.975 9.207 15.445 1.00 95.81 89 ASN A C 1
ATOM 774 O O . ASN A 1 89 ? -5.222 9.191 16.647 1.00 95.81 89 ASN A O 1
ATOM 778 N N . GLU A 1 90 ? -5.518 10.090 14.612 1.00 96.19 90 GLU A N 1
ATOM 779 C CA . GLU A 1 90 ? -6.526 11.065 15.015 1.00 96.19 90 GLU A CA 1
ATOM 780 C C . GLU A 1 90 ? -7.822 10.379 15.447 1.00 96.19 90 GLU A C 1
ATOM 782 O O . GLU A 1 90 ? -8.304 10.638 16.546 1.00 96.19 90 GLU A O 1
ATOM 787 N N . LEU A 1 91 ? -8.299 9.402 14.669 1.00 94.50 91 LEU A N 1
ATOM 788 C CA . LEU A 1 91 ? -9.422 8.552 15.058 1.00 94.50 91 LEU A CA 1
ATOM 789 C C . LEU A 1 91 ? -9.1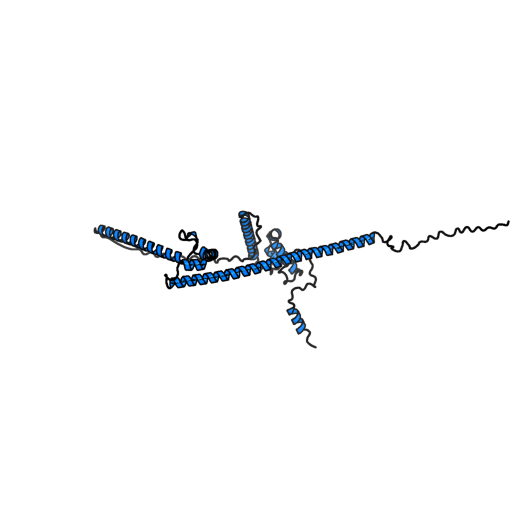54 7.856 16.402 1.00 94.50 91 LEU A C 1
ATOM 791 O O . LEU A 1 91 ? -9.954 7.979 17.321 1.00 94.50 91 LEU A O 1
ATOM 795 N N . ILE A 1 92 ? -8.003 7.198 16.572 1.00 93.62 92 ILE A N 1
ATOM 796 C CA . ILE A 1 92 ? -7.645 6.545 17.843 1.00 93.62 92 ILE A CA 1
ATOM 797 C C . ILE A 1 92 ? -7.681 7.537 19.012 1.00 93.62 92 ILE A C 1
ATOM 799 O O . ILE A 1 92 ? -8.159 7.181 20.085 1.00 93.62 92 ILE A O 1
ATOM 803 N N . ARG A 1 93 ? -7.184 8.768 18.832 1.00 96.00 93 ARG A N 1
ATOM 804 C CA . ARG A 1 93 ? -7.245 9.802 19.876 1.00 96.00 93 ARG A CA 1
ATOM 805 C C . ARG A 1 93 ? -8.684 10.172 20.212 1.00 96.00 93 ARG A C 1
ATOM 807 O O . ARG A 1 93 ? -9.017 10.162 21.387 1.00 96.00 93 ARG A O 1
ATOM 814 N N . THR A 1 94 ? -9.526 10.430 19.208 1.00 94.81 94 THR A N 1
ATOM 815 C CA . THR A 1 94 ? -10.945 10.757 19.435 1.00 94.81 94 THR A CA 1
ATOM 816 C C . THR A 1 94 ? -11.677 9.638 20.173 1.00 94.81 94 THR A C 1
ATOM 818 O O . THR A 1 94 ? -12.369 9.903 21.148 1.00 94.81 94 THR A O 1
ATOM 821 N N . LEU A 1 95 ? -11.450 8.376 19.792 1.00 91.31 95 LEU A N 1
ATOM 822 C CA . LEU A 1 95 ? -12.083 7.227 20.445 1.00 91.31 95 LEU A CA 1
ATOM 823 C C . LEU A 1 95 ? -11.586 7.037 21.880 1.00 91.31 95 LEU A C 1
ATOM 825 O O . LEU A 1 95 ? -12.380 6.722 22.757 1.00 91.31 95 LEU A O 1
ATOM 829 N N . LYS A 1 96 ? -10.289 7.252 22.135 1.00 91.19 96 LYS A N 1
ATOM 830 C CA . LYS A 1 96 ? -9.733 7.212 23.495 1.00 91.19 96 LYS A CA 1
ATOM 831 C C . LYS A 1 96 ? -10.289 8.327 24.375 1.00 91.19 96 LYS A C 1
ATOM 833 O O . LYS A 1 96 ? -10.555 8.076 25.543 1.00 91.19 96 LYS A O 1
ATOM 838 N N . ASP A 1 97 ? -10.465 9.528 23.827 1.00 94.56 97 ASP A N 1
ATOM 839 C CA . ASP A 1 97 ? -11.045 10.653 24.566 1.00 94.56 97 ASP A CA 1
ATOM 840 C C . ASP A 1 97 ? -12.507 10.362 24.934 1.00 94.56 97 ASP A C 1
ATOM 842 O O . ASP A 1 97 ? -12.899 10.513 26.090 1.00 94.56 97 ASP A O 1
ATOM 846 N N . LEU A 1 98 ? -13.293 9.832 23.989 1.00 92.12 98 LEU A N 1
ATOM 847 C CA . LEU A 1 98 ? -14.661 9.374 24.251 1.00 92.12 98 LEU A CA 1
ATOM 848 C C . LEU A 1 98 ? -14.706 8.236 25.279 1.00 92.12 98 LEU A C 1
ATOM 850 O O . LEU A 1 98 ? -15.527 8.266 26.191 1.00 92.12 98 LEU A O 1
ATOM 854 N N . GLU A 1 99 ? -13.812 7.251 25.176 1.00 88.75 99 GLU A N 1
ATOM 855 C CA . GLU A 1 99 ? -13.706 6.164 26.154 1.00 88.75 99 GLU A CA 1
ATOM 856 C C . GLU A 1 99 ? -13.375 6.702 27.554 1.00 88.75 99 GLU A C 1
ATOM 858 O O . GLU A 1 99 ? -13.977 6.283 28.541 1.00 88.75 99 GLU A O 1
ATOM 863 N N . GLN A 1 100 ? -12.449 7.657 27.655 1.00 92.06 100 GLN A N 1
ATOM 864 C CA . GLN A 1 100 ? -12.065 8.268 28.923 1.00 92.06 100 GLN A CA 1
ATOM 865 C C . GLN A 1 100 ? -13.211 9.086 29.532 1.00 92.06 100 GLN A C 1
ATOM 867 O O . GLN A 1 100 ? -13.476 8.950 30.727 1.00 92.06 100 GLN A O 1
ATOM 872 N N . ARG A 1 101 ? -13.929 9.880 28.727 1.00 92.75 101 ARG A N 1
ATOM 873 C CA . ARG A 1 101 ? -15.122 10.622 29.173 1.00 92.75 101 ARG A CA 1
ATOM 874 C C . ARG A 1 101 ? -16.222 9.683 29.655 1.00 92.75 101 ARG A C 1
ATOM 876 O O . ARG A 1 101 ? -16.805 9.930 30.705 1.00 92.75 101 ARG A O 1
ATOM 883 N N . TRP A 1 102 ? -16.451 8.584 28.939 1.00 88.62 102 TRP A N 1
ATOM 884 C CA . TRP A 1 102 ? -17.434 7.575 29.327 1.00 88.62 102 TRP A CA 1
ATOM 885 C C . TRP A 1 102 ? -17.057 6.872 30.636 1.00 88.62 102 TRP A C 1
ATOM 887 O O . TRP A 1 102 ? -17.905 6.680 31.504 1.00 88.62 102 TRP A O 1
ATOM 897 N N . ARG A 1 103 ? -15.772 6.528 30.816 1.00 86.19 103 ARG A N 1
ATOM 898 C CA . ARG A 1 103 ? -15.267 5.946 32.072 1.00 86.19 103 ARG A CA 1
ATOM 899 C C . ARG A 1 103 ? -15.387 6.908 33.249 1.00 86.19 103 ARG A C 1
ATOM 901 O O . ARG A 1 103 ? -15.612 6.451 34.363 1.00 86.19 103 ARG A O 1
ATOM 908 N N . ALA A 1 104 ? -15.207 8.207 33.012 1.00 93.00 104 ALA A N 1
ATOM 909 C CA . ALA A 1 104 ? -15.394 9.222 34.039 1.00 93.00 104 ALA A CA 1
ATOM 910 C C . ALA A 1 104 ? -16.873 9.345 34.420 1.00 93.00 104 ALA A C 1
ATOM 912 O O . ALA A 1 104 ? -17.190 9.330 35.603 1.00 93.00 104 ALA A O 1
ATOM 913 N N . ASN A 1 105 ? -17.767 9.420 33.430 1.00 92.81 105 ASN A N 1
ATOM 914 C CA . ASN A 1 105 ? -19.206 9.466 33.643 1.00 92.81 105 ASN A CA 1
ATOM 915 C C . ASN A 1 105 ? -19.959 8.817 32.470 1.00 92.81 105 ASN A C 1
ATOM 917 O O . ASN A 1 105 ? -19.972 9.338 31.352 1.00 92.81 105 ASN A O 1
ATOM 921 N N . THR A 1 106 ? -20.672 7.724 32.746 1.00 84.94 106 THR A N 1
ATOM 922 C CA . THR A 1 106 ? -21.385 6.924 31.733 1.00 84.94 106 THR A CA 1
ATOM 923 C C . THR A 1 106 ? -22.453 7.723 30.975 1.00 84.94 106 THR A C 1
ATOM 925 O O . THR A 1 106 ? -22.757 7.406 29.832 1.00 84.94 106 THR A O 1
ATOM 928 N N . SER A 1 107 ? -23.016 8.771 31.588 1.00 87.69 107 SER A N 1
ATOM 929 C CA . SER A 1 107 ? -24.101 9.583 31.019 1.00 87.69 107 SER A CA 1
ATOM 930 C C . SER A 1 107 ? -23.654 10.643 30.008 1.00 87.69 107 SER A C 1
ATOM 932 O O . SER A 1 107 ? -24.503 11.194 29.317 1.00 87.69 107 SER A O 1
ATOM 934 N N . PHE A 1 108 ? -22.358 10.970 29.936 1.00 87.00 108 PHE A N 1
ATOM 935 C CA . PHE A 1 108 ? -21.863 12.073 29.095 1.00 87.00 108 PHE A CA 1
ATOM 936 C C . PHE A 1 108 ? -21.533 11.668 27.665 1.00 87.00 108 PHE A C 1
ATOM 938 O O . PHE A 1 108 ? -21.314 12.543 26.833 1.00 87.00 108 PHE A O 1
ATOM 945 N N . VAL A 1 109 ? -21.432 10.370 27.391 1.00 89.06 109 VAL A N 1
ATOM 946 C CA . VAL A 1 109 ? -21.089 9.877 26.061 1.00 89.06 109 VAL A CA 1
ATOM 947 C C . VAL A 1 109 ? -22.206 8.971 25.593 1.00 89.06 109 VAL A C 1
ATOM 949 O O . VAL A 1 109 ? -22.395 7.872 26.116 1.00 89.06 109 VAL A O 1
ATOM 952 N N . THR A 1 110 ? -22.953 9.459 24.614 1.00 87.06 110 THR A N 1
ATOM 953 C CA . THR A 1 110 ? -24.042 8.730 23.978 1.00 87.06 110 THR A CA 1
ATOM 954 C C . THR A 1 110 ? -23.516 7.878 22.825 1.00 87.06 110 THR A C 1
ATOM 956 O O . THR A 1 110 ? -22.389 8.041 22.346 1.00 87.06 110 THR A O 1
ATOM 959 N N . THR A 1 111 ? -24.343 6.954 22.339 1.00 84.69 111 THR A N 1
ATOM 960 C CA . THR A 1 111 ? -24.037 6.205 21.115 1.00 84.69 111 THR A CA 1
ATOM 961 C C . THR A 1 111 ? -23.901 7.133 19.909 1.00 84.69 111 THR A C 1
ATOM 963 O O . THR A 1 111 ? -23.010 6.921 19.096 1.00 84.69 111 THR A O 1
ATOM 966 N N . GLN A 1 112 ? -24.693 8.209 19.844 1.00 87.81 112 GLN A N 1
ATOM 967 C CA . GLN A 1 112 ? -24.629 9.198 18.764 1.00 87.81 112 GLN A CA 1
ATOM 968 C C . GLN A 1 112 ? -23.282 9.932 18.709 1.00 87.81 112 GLN A C 1
ATOM 970 O O . GLN A 1 112 ? -22.793 10.211 17.615 1.00 87.81 112 GLN A O 1
ATOM 975 N N . ASP A 1 113 ? -22.639 10.195 19.851 1.00 89.44 113 ASP A N 1
ATOM 976 C CA . ASP A 1 113 ? -21.311 10.832 19.884 1.00 89.44 113 ASP A CA 1
ATOM 977 C C . ASP A 1 113 ? -20.237 9.937 19.251 1.00 89.44 113 ASP A C 1
ATOM 979 O O . ASP A 1 113 ? -19.352 10.404 18.527 1.00 89.44 113 ASP A O 1
ATOM 983 N N . TRP A 1 114 ? -20.334 8.626 19.489 1.00 87.44 114 TRP A N 1
ATOM 984 C CA . TRP A 1 114 ? -19.485 7.632 18.830 1.00 87.44 114 TRP A CA 1
ATOM 985 C C . TRP A 1 114 ? -19.774 7.539 17.341 1.00 87.44 114 TRP A C 1
ATOM 987 O O . TRP A 1 114 ? -18.836 7.466 16.545 1.00 87.44 114 TRP A O 1
ATOM 997 N N . ASP A 1 115 ? -21.050 7.569 16.973 1.00 87.94 115 ASP A N 1
ATOM 998 C CA . ASP A 1 115 ? -21.463 7.472 15.583 1.00 87.94 115 ASP A CA 1
ATOM 999 C C . ASP A 1 115 ? -20.970 8.682 14.778 1.00 87.94 115 ASP A C 1
ATOM 1001 O O . ASP A 1 115 ? -20.356 8.520 13.723 1.00 87.94 115 ASP A O 1
ATOM 1005 N N . THR A 1 116 ? -21.085 9.879 15.353 1.00 91.75 116 THR A N 1
ATOM 1006 C CA . THR A 1 116 ? -20.556 11.131 14.789 1.00 91.75 116 THR A CA 1
ATOM 1007 C C . THR A 1 116 ? -19.029 11.087 14.649 1.00 91.75 116 THR A C 1
ATOM 1009 O O . THR A 1 116 ? -18.466 11.527 13.648 1.00 91.75 116 THR A O 1
ATOM 1012 N N . ALA A 1 117 ? -18.310 10.504 15.617 1.00 91.81 117 ALA A N 1
ATOM 1013 C CA . ALA A 1 117 ? -16.852 10.370 15.526 1.00 91.81 117 ALA A CA 1
ATOM 1014 C C . ALA A 1 117 ? -16.397 9.412 14.401 1.00 91.81 117 ALA A C 1
ATOM 1016 O O . ALA A 1 117 ? -15.262 9.514 13.902 1.00 91.81 117 ALA A O 1
ATOM 1017 N N . VAL A 1 118 ? -17.271 8.477 14.011 1.00 90.25 118 VAL A N 1
ATOM 1018 C CA . VAL A 1 118 ? -16.991 7.368 13.090 1.00 90.25 118 VAL A CA 1
ATOM 1019 C C . VAL A 1 118 ? -17.631 7.543 11.710 1.00 90.25 118 VAL A C 1
ATOM 1021 O O . VAL A 1 118 ? -17.215 6.808 10.822 1.00 90.25 118 VAL A O 1
ATOM 1024 N N . GLU A 1 119 ? -18.539 8.499 11.496 1.00 85.44 119 GLU A N 1
ATOM 1025 C CA . GLU A 1 119 ? -19.490 8.610 10.365 1.00 85.44 119 GLU A CA 1
ATOM 1026 C C . GLU A 1 119 ? -18.958 8.141 8.985 1.00 85.44 119 GLU A C 1
ATOM 1028 O O . GLU A 1 119 ? -19.586 7.306 8.342 1.00 85.44 119 GLU A O 1
ATOM 1033 N N . ASP A 1 120 ? -17.723 8.490 8.595 1.00 88.06 120 ASP A N 1
ATOM 1034 C CA . ASP A 1 120 ? -17.103 8.059 7.317 1.00 88.06 120 ASP A CA 1
ATOM 1035 C C . ASP A 1 120 ? -15.905 7.094 7.446 1.00 88.06 120 ASP A C 1
ATOM 1037 O O . ASP A 1 120 ? -15.179 6.771 6.498 1.00 88.06 120 ASP A O 1
ATOM 1041 N N . LYS A 1 121 ? -15.634 6.632 8.660 1.00 90.88 121 LYS A N 1
ATOM 1042 C CA . LYS A 1 121 ? -14.433 5.888 9.060 1.00 90.88 121 LYS A CA 1
ATOM 1043 C C . LYS A 1 121 ? -14.721 4.416 9.371 1.00 90.88 121 LYS A C 1
ATOM 1045 O O . LYS A 1 121 ? -13.842 3.730 9.893 1.00 90.88 121 LYS A O 1
ATOM 1050 N N . GLY A 1 122 ? -15.878 3.876 8.981 1.00 86.25 122 GLY A N 1
ATOM 1051 C CA . GLY A 1 122 ? -16.262 2.479 9.246 1.00 86.25 122 GLY A CA 1
ATOM 1052 C C . GLY A 1 122 ? -15.220 1.434 8.805 1.00 86.25 122 GLY A C 1
ATOM 1053 O O . GLY A 1 122 ? -14.861 0.543 9.575 1.00 86.25 122 GLY A O 1
ATOM 1054 N N . LYS A 1 123 ? -14.618 1.588 7.614 1.00 88.50 123 LYS A N 1
ATOM 1055 C CA . LYS A 1 123 ? -13.526 0.698 7.153 1.00 88.50 123 LYS A CA 1
ATOM 1056 C C . LYS A 1 123 ? -12.286 0.776 8.052 1.00 88.50 123 LYS A C 1
ATOM 1058 O O . LYS A 1 123 ? -11.647 -0.238 8.320 1.00 88.50 123 LYS A O 1
ATOM 1063 N N . LYS A 1 124 ? -11.942 1.977 8.530 1.00 90.44 124 LYS A N 1
ATOM 1064 C CA . LYS A 1 124 ? -10.813 2.205 9.449 1.00 90.44 124 LYS A CA 1
ATOM 1065 C C . LYS A 1 124 ? -11.080 1.539 10.805 1.00 90.44 124 LYS A C 1
ATOM 1067 O O . LYS A 1 124 ? -10.189 0.884 11.340 1.00 90.44 124 LYS A O 1
ATOM 1072 N N . MET A 1 125 ? -12.316 1.618 11.299 1.00 87.75 125 MET A N 1
ATOM 1073 C CA . MET A 1 125 ? -12.754 0.921 12.515 1.00 87.75 125 MET A CA 1
ATOM 1074 C C . MET A 1 125 ? -12.648 -0.596 12.383 1.00 87.75 125 MET A C 1
ATOM 1076 O O . MET A 1 125 ? -12.110 -1.256 13.269 1.00 87.75 125 MET A O 1
ATOM 1080 N N . GLN A 1 126 ? -13.088 -1.152 11.253 1.00 86.81 126 GLN A N 1
ATOM 1081 C CA . GLN A 1 126 ? -12.973 -2.586 11.002 1.00 86.81 126 GLN A CA 1
ATOM 1082 C C . GLN A 1 126 ? -11.509 -3.052 10.995 1.00 86.81 126 GLN A C 1
ATOM 1084 O O . GLN A 1 126 ? -11.207 -4.110 11.537 1.00 86.81 126 GLN A O 1
ATOM 1089 N N . ILE A 1 127 ? -10.584 -2.258 10.447 1.00 88.88 127 ILE A N 1
ATOM 1090 C CA . ILE A 1 127 ? -9.145 -2.570 10.479 1.00 88.88 127 ILE A CA 1
ATOM 1091 C C . ILE A 1 127 ? -8.589 -2.503 11.910 1.00 88.88 127 ILE A C 1
ATOM 1093 O O . ILE A 1 127 ? -7.793 -3.360 12.292 1.00 88.88 127 ILE A O 1
ATOM 1097 N N . LEU A 1 128 ? -8.997 -1.506 12.705 1.00 87.31 128 LEU A N 1
ATOM 1098 C CA . LEU A 1 128 ? -8.542 -1.344 14.092 1.00 87.31 128 LEU A CA 1
ATOM 1099 C C . LEU A 1 128 ? -8.993 -2.486 14.994 1.00 87.31 128 LEU A C 1
ATOM 1101 O O . LEU A 1 128 ? -8.193 -3.037 15.750 1.00 87.31 128 LEU A O 1
ATOM 1105 N N . PHE A 1 129 ? -10.278 -2.817 14.927 1.00 84.75 129 PHE A N 1
ATOM 1106 C CA . PHE A 1 129 ? -10.907 -3.693 15.904 1.00 84.75 129 PHE A CA 1
ATOM 1107 C C . PHE A 1 129 ? -11.174 -5.096 15.382 1.00 84.75 129 PHE A C 1
ATOM 1109 O O . PHE A 1 129 ? -11.268 -6.010 16.192 1.00 84.75 129 PHE A O 1
ATOM 1116 N N . GLY A 1 130 ? -11.219 -5.312 14.066 1.00 85.25 130 GLY A N 1
ATOM 1117 C CA . GLY A 1 130 ? -11.608 -6.596 13.476 1.00 85.25 130 GLY A CA 1
ATOM 1118 C C . GLY A 1 130 ? -10.719 -7.770 13.883 1.00 85.25 130 GLY A C 1
ATOM 1119 O O . GLY A 1 130 ? -11.192 -8.898 13.925 1.00 85.25 130 GLY A O 1
ATOM 1120 N N . LYS A 1 131 ? -9.453 -7.521 14.254 1.00 86.50 131 LYS A N 1
ATOM 1121 C CA . LYS A 1 131 ? -8.565 -8.570 14.783 1.00 86.50 131 LYS A CA 1
ATOM 1122 C C . LYS A 1 131 ? -8.901 -8.968 16.225 1.00 86.50 131 LYS A C 1
ATOM 1124 O O . LYS A 1 131 ? -8.713 -10.122 16.589 1.00 86.50 131 LYS A O 1
ATOM 1129 N N . LYS A 1 132 ? -9.331 -8.013 17.056 1.00 85.19 132 LYS A N 1
ATOM 1130 C CA . LYS A 1 132 ? -9.617 -8.243 18.482 1.00 85.19 132 LYS A CA 1
ATOM 1131 C C . LYS A 1 132 ? -11.072 -8.655 18.712 1.00 85.19 132 LYS A C 1
ATOM 1133 O O . LYS A 1 132 ? -11.332 -9.488 19.568 1.00 85.19 132 LYS A O 1
ATOM 1138 N N . TYR A 1 133 ? -11.981 -8.083 17.932 1.00 83.94 133 TYR A N 1
ATOM 1139 C CA . TYR A 1 133 ? -13.422 -8.288 17.989 1.00 83.94 133 TYR A CA 1
ATOM 1140 C C . TYR A 1 133 ? -13.917 -8.595 16.572 1.00 83.94 133 TYR A C 1
ATOM 1142 O O . TYR A 1 133 ? -14.337 -7.678 15.853 1.00 83.94 133 TYR A O 1
ATOM 1150 N N . PRO A 1 134 ? -13.811 -9.855 16.126 1.00 86.25 134 PRO A N 1
ATOM 1151 C CA . PRO A 1 134 ? -14.279 -10.252 14.808 1.00 86.25 134 PRO A CA 1
ATOM 1152 C C . PRO A 1 134 ? -15.811 -10.110 14.734 1.00 86.25 134 PRO A C 1
ATOM 1154 O O . PRO A 1 134 ? -16.502 -10.149 15.757 1.00 86.25 134 PRO A O 1
ATOM 1157 N N . LYS A 1 135 ? -16.344 -9.867 13.531 1.00 82.12 135 LYS A N 1
ATOM 1158 C CA . LYS A 1 135 ? -17.739 -9.425 13.328 1.00 82.12 135 LYS A CA 1
ATOM 1159 C C . LYS A 1 135 ? -18.765 -10.443 13.837 1.00 82.12 135 LYS A C 1
ATOM 1161 O O . LYS A 1 135 ? -19.869 -10.069 14.215 1.00 82.12 135 LYS A O 1
ATOM 1166 N N . GLU A 1 136 ? -18.398 -11.718 13.880 1.00 85.19 136 GLU A N 1
ATOM 1167 C CA . GLU A 1 136 ? -19.239 -12.822 14.346 1.00 85.19 136 GLU A CA 1
ATOM 1168 C C . GLU A 1 136 ? -19.561 -12.727 15.844 1.00 85.19 136 GLU A C 1
ATOM 1170 O O . GLU A 1 136 ? -20.579 -13.254 16.285 1.00 85.19 136 GLU A O 1
ATOM 1175 N N . GLN A 1 137 ? -18.715 -12.049 16.626 1.00 82.88 137 GLN A N 1
ATOM 1176 C CA . GLN A 1 137 ? -18.910 -11.856 18.067 1.00 82.88 137 GLN A CA 1
ATOM 1177 C C . GLN A 1 137 ? -19.771 -10.631 18.392 1.00 82.88 137 GLN A C 1
ATOM 1179 O O . GLN A 1 137 ? -20.042 -10.357 19.560 1.00 82.88 137 GLN A O 1
ATOM 1184 N N . TRP A 1 138 ? -20.174 -9.859 17.384 1.00 79.81 138 TRP A N 1
ATOM 1185 C CA . TRP A 1 138 ? -20.918 -8.630 17.616 1.00 79.81 138 TRP A CA 1
ATOM 1186 C C . TRP A 1 138 ? -22.391 -8.939 17.915 1.00 79.81 138 TRP A C 1
ATOM 1188 O O . TRP A 1 138 ? -22.951 -9.899 17.374 1.00 79.81 138 TRP A O 1
ATOM 1198 N N . PRO A 1 139 ? -23.062 -8.118 18.741 1.00 78.50 139 PRO A N 1
ATOM 1199 C CA . PRO A 1 139 ? -24.500 -8.232 18.932 1.00 78.50 139 PRO A CA 1
ATOM 1200 C C . PRO A 1 139 ? -25.245 -8.146 17.591 1.00 78.50 139 PRO A C 1
ATOM 1202 O O . PRO A 1 139 ? -24.924 -7.326 16.725 1.00 78.50 139 PRO A O 1
ATOM 1205 N N . LYS A 1 140 ? -26.265 -8.993 17.410 1.00 82.19 140 LYS A N 1
ATOM 1206 C CA . LYS A 1 140 ? -27.081 -9.004 16.186 1.00 82.19 140 LYS A CA 1
ATOM 1207 C C . LYS A 1 140 ? -27.747 -7.636 15.992 1.00 82.19 140 LYS A C 1
ATOM 1209 O O . LYS A 1 140 ? -28.395 -7.140 16.907 1.00 82.19 140 LYS A O 1
ATOM 1214 N N . GLY A 1 141 ? -27.603 -7.057 14.798 1.00 74.94 141 GLY A N 1
ATOM 1215 C CA . GLY A 1 141 ? -28.171 -5.749 14.440 1.00 74.94 141 GLY A CA 1
ATOM 1216 C C . GLY A 1 141 ? -27.196 -4.570 14.533 1.00 74.94 141 GLY A C 1
ATOM 1217 O O . GLY A 1 141 ? -27.548 -3.472 14.115 1.00 74.94 141 GLY A O 1
ATOM 1218 N N . VAL A 1 142 ? -25.967 -4.783 15.013 1.00 70.81 142 VAL A N 1
ATOM 1219 C CA . VAL A 1 142 ? -24.941 -3.732 15.086 1.00 70.81 142 VAL A CA 1
ATOM 1220 C C . VAL A 1 142 ? -24.124 -3.700 13.788 1.00 70.81 142 VAL A C 1
ATOM 1222 O O . VAL A 1 142 ? -23.487 -4.684 13.409 1.00 70.81 142 VAL A O 1
ATOM 1225 N N . THR A 1 143 ? -24.156 -2.569 13.079 1.00 66.31 143 THR A N 1
ATOM 1226 C CA . THR A 1 143 ? -23.530 -2.402 11.752 1.00 66.31 143 THR A CA 1
ATOM 1227 C C . THR A 1 143 ? -22.014 -2.185 11.817 1.00 66.31 143 THR A C 1
ATOM 1229 O O . THR A 1 143 ? -21.301 -2.606 10.902 1.00 66.31 143 THR A O 1
ATOM 1232 N N . TYR A 1 144 ? -21.501 -1.597 12.901 1.00 70.81 144 TYR A N 1
ATOM 1233 C CA . TYR A 1 144 ? -20.072 -1.422 13.190 1.00 70.81 144 TYR A CA 1
ATOM 1234 C C . TYR A 1 144 ? -19.811 -1.412 14.702 1.00 70.81 144 TYR A C 1
ATOM 1236 O O . TYR A 1 144 ? -20.694 -1.078 15.484 1.00 70.81 144 TYR A O 1
ATOM 1244 N N . LEU A 1 145 ? -18.601 -1.797 15.125 1.00 72.56 145 LEU A N 1
ATOM 1245 C CA . LEU A 1 145 ? -18.261 -1.934 16.542 1.00 72.56 145 LEU A CA 1
ATOM 1246 C C . LEU A 1 145 ? -18.266 -0.581 17.270 1.00 72.56 145 LEU A C 1
ATOM 1248 O O . LEU A 1 145 ? -17.259 0.129 17.289 1.00 72.56 145 LEU A O 1
ATOM 1252 N N . ASN A 1 146 ? -19.382 -0.256 17.915 1.00 78.62 146 ASN A N 1
ATOM 1253 C CA . ASN A 1 146 ? -19.442 0.794 18.920 1.00 78.62 146 ASN A CA 1
ATOM 1254 C C . ASN A 1 146 ? -18.977 0.197 20.264 1.00 78.62 146 ASN A C 1
ATOM 1256 O O . ASN A 1 146 ? -19.638 -0.670 20.839 1.00 78.62 146 ASN A O 1
ATOM 1260 N N . MET A 1 147 ? -17.811 0.628 20.753 1.00 76.12 147 MET A N 1
ATOM 1261 C CA . MET A 1 147 ? -17.189 0.064 21.961 1.00 76.12 147 MET A CA 1
ATOM 1262 C C . MET A 1 147 ? -18.060 0.244 23.210 1.00 76.12 147 MET A C 1
ATOM 1264 O O . MET A 1 147 ? -18.043 -0.624 24.078 1.00 76.12 147 MET A O 1
ATOM 1268 N N . ILE A 1 148 ? -18.851 1.320 23.290 1.00 76.56 148 ILE A N 1
ATOM 1269 C CA . ILE A 1 148 ? -19.799 1.517 24.395 1.00 76.56 148 ILE A CA 1
ATOM 1270 C C . ILE A 1 148 ? -20.869 0.432 24.353 1.00 76.56 148 ILE A C 1
ATOM 1272 O O . ILE A 1 148 ? -21.109 -0.226 25.361 1.00 76.56 148 ILE A O 1
ATOM 1276 N N . THR A 1 149 ? -21.455 0.179 23.179 1.00 79.62 149 THR A N 1
ATOM 1277 C CA . THR A 1 149 ? -22.482 -0.866 23.042 1.00 79.62 149 THR A CA 1
ATOM 1278 C C . THR A 1 149 ? -21.941 -2.256 23.376 1.00 79.62 149 THR A C 1
ATOM 1280 O O . THR A 1 149 ? -22.652 -3.057 23.983 1.00 79.62 149 THR A O 1
ATOM 1283 N N . LEU A 1 150 ? -20.671 -2.532 23.045 1.00 79.31 150 LEU A N 1
ATOM 1284 C CA . LEU A 1 150 ? -20.009 -3.778 23.425 1.00 79.31 150 LEU A CA 1
ATOM 1285 C C . LEU A 1 150 ? -19.865 -3.879 24.950 1.00 79.31 150 LEU A C 1
ATOM 1287 O O . LEU A 1 150 ? -20.256 -4.891 25.524 1.00 79.31 150 LEU A O 1
ATOM 1291 N N . MET A 1 151 ? -19.376 -2.827 25.612 1.00 76.62 151 MET A N 1
ATOM 1292 C CA . MET A 1 151 ? -19.228 -2.816 27.072 1.00 76.62 151 MET A CA 1
ATOM 1293 C C . MET A 1 151 ? -20.577 -2.929 27.796 1.00 76.62 151 MET A C 1
ATOM 1295 O O . MET A 1 151 ? -20.696 -3.671 28.769 1.00 76.62 151 MET A O 1
ATOM 1299 N N . GLU A 1 152 ? -21.620 -2.249 27.317 1.00 80.88 152 GLU A N 1
ATOM 1300 C CA . GLU A 1 152 ? -22.976 -2.390 27.862 1.00 80.88 152 GLU A CA 1
ATOM 1301 C C . GLU A 1 152 ? -23.519 -3.814 27.703 1.00 80.88 152 GLU A C 1
ATOM 1303 O O . GLU A 1 152 ? -24.215 -4.325 28.586 1.00 80.88 152 GLU A O 1
ATOM 1308 N N . TYR A 1 153 ? -23.222 -4.457 26.573 1.00 82.12 153 TYR A N 1
ATOM 1309 C CA . TYR A 1 153 ? -23.603 -5.839 26.317 1.00 82.12 153 TYR A CA 1
ATOM 1310 C C . TYR A 1 153 ? -22.872 -6.805 27.257 1.00 82.12 153 TYR A C 1
ATOM 1312 O O . TYR A 1 153 ? -23.527 -7.633 27.894 1.00 82.12 153 TYR A O 1
ATOM 1320 N N . GLU A 1 154 ? -21.554 -6.656 27.415 1.00 82.25 154 GLU A N 1
ATOM 1321 C CA . GLU A 1 154 ? -20.741 -7.451 28.344 1.00 82.25 154 GLU A CA 1
ATOM 1322 C C . GLU A 1 154 ? -21.250 -7.311 29.788 1.00 82.25 154 GLU A C 1
ATOM 1324 O O . GLU A 1 154 ? -21.523 -8.317 30.443 1.00 82.25 154 GLU A O 1
ATOM 1329 N N . GLN A 1 155 ? -21.531 -6.088 30.254 1.00 83.62 155 GLN A N 1
ATOM 1330 C CA . GLN A 1 155 ? -22.114 -5.857 31.583 1.00 83.62 155 GLN A CA 1
ATOM 1331 C C . GLN A 1 155 ? -23.500 -6.502 31.752 1.00 83.62 155 GLN A C 1
ATOM 1333 O O . GLN A 1 155 ? -23.840 -6.997 32.832 1.00 83.62 155 GLN A O 1
ATOM 1338 N N . LYS A 1 156 ? -24.341 -6.493 30.707 1.00 85.12 156 LYS A N 1
ATOM 1339 C CA . LYS A 1 156 ? -25.660 -7.150 30.736 1.00 85.12 156 LYS A CA 1
ATOM 1340 C C . LYS A 1 156 ? -25.522 -8.671 30.808 1.00 85.12 156 LYS A C 1
ATOM 1342 O O . LYS A 1 156 ? -26.251 -9.299 31.577 1.00 85.12 156 LYS A O 1
ATOM 1347 N N . GLU A 1 157 ? -24.607 -9.264 30.048 1.00 84.88 157 GLU A N 1
ATOM 1348 C CA . GLU A 1 157 ? -24.342 -10.706 30.086 1.00 84.88 157 GLU A CA 1
ATOM 1349 C C . GLU A 1 157 ? -23.719 -11.142 31.421 1.00 84.88 157 GLU A C 1
ATOM 1351 O O . GLU A 1 157 ? -24.139 -12.157 31.980 1.00 84.88 157 GLU A O 1
ATOM 1356 N N . GLU A 1 158 ? -22.826 -10.345 32.014 1.00 84.25 158 GLU A N 1
ATOM 1357 C CA . GLU A 1 158 ? -22.298 -10.590 33.362 1.00 84.25 158 GLU A CA 1
ATOM 1358 C C . GLU A 1 158 ? -23.400 -10.576 34.426 1.00 84.25 158 GLU A C 1
ATOM 1360 O O . GLU A 1 158 ? -23.483 -11.499 35.240 1.00 84.25 158 GLU A O 1
ATOM 1365 N N . LYS A 1 159 ? -24.307 -9.588 34.393 1.00 86.25 159 LYS A N 1
ATOM 1366 C CA . LYS A 1 159 ? -25.458 -9.517 35.312 1.00 86.25 159 LYS A CA 1
ATOM 1367 C C . LYS A 1 159 ? -26.394 -10.720 35.152 1.00 86.25 159 LYS A C 1
ATOM 1369 O O . LYS A 1 159 ? -26.824 -11.303 36.151 1.00 86.25 159 LYS A O 1
ATOM 1374 N N . LYS A 1 160 ? -26.680 -11.143 33.914 1.00 86.00 160 LYS A N 1
ATOM 1375 C CA . LYS A 1 160 ? -27.472 -12.358 33.641 1.00 86.00 160 LYS A CA 1
ATOM 1376 C C . LYS A 1 160 ? -26.761 -13.619 34.133 1.00 86.00 160 LYS A C 1
ATOM 1378 O O . LYS A 1 160 ? -27.396 -14.483 34.738 1.00 86.00 160 LYS A O 1
ATOM 1383 N N . GLY A 1 161 ? -25.455 -13.726 33.897 1.00 82.19 161 GLY A N 1
ATOM 1384 C CA . GLY A 1 161 ? -24.624 -14.837 34.350 1.00 82.19 161 GLY A CA 1
ATOM 1385 C C . GLY A 1 161 ? -24.562 -14.931 35.874 1.00 82.19 161 GLY A C 1
ATOM 1386 O O . GLY A 1 161 ? -24.759 -16.012 36.427 1.00 82.19 161 GLY A O 1
ATOM 1387 N N . ALA A 1 162 ? -24.365 -13.806 36.564 1.00 81.12 162 ALA A N 1
ATOM 1388 C CA . ALA A 1 162 ? -24.371 -13.723 38.022 1.00 81.12 162 ALA A CA 1
ATOM 1389 C C . ALA A 1 162 ? -25.736 -14.112 38.611 1.00 81.12 162 ALA A C 1
ATOM 1391 O O . ALA A 1 162 ? -25.792 -14.879 39.572 1.00 81.12 162 ALA A O 1
ATOM 1392 N N . SER A 1 163 ? -26.837 -13.668 37.991 1.00 79.31 163 SER A N 1
ATOM 1393 C CA . SER A 1 163 ? -28.193 -14.065 38.385 1.00 79.31 163 SER A CA 1
ATOM 1394 C C . SER A 1 163 ? -28.409 -15.577 38.239 1.00 79.31 163 SER A C 1
ATOM 1396 O O . SER A 1 163 ? -28.826 -16.232 39.195 1.00 79.31 163 SER A O 1
ATOM 1398 N N . LYS A 1 164 ? -28.023 -16.174 37.100 1.00 81.88 164 LYS A N 1
ATOM 1399 C CA . LYS A 1 164 ? -28.109 -17.631 36.885 1.00 81.88 164 LYS A CA 1
ATOM 1400 C C . LYS A 1 164 ? -27.267 -18.420 37.892 1.00 81.88 164 LYS A C 1
ATOM 1402 O O . LYS A 1 164 ? -27.775 -19.367 38.487 1.00 81.88 164 LYS A O 1
ATOM 1407 N N . ARG A 1 165 ? -26.021 -18.000 38.151 1.00 79.44 165 ARG A N 1
ATOM 1408 C CA . ARG A 1 165 ? -25.154 -18.631 39.166 1.00 79.44 165 ARG A CA 1
ATOM 1409 C C . ARG A 1 165 ? -25.738 -18.507 40.573 1.00 79.44 165 ARG A C 1
ATOM 1411 O O . ARG A 1 165 ? -25.668 -19.464 41.336 1.00 79.44 165 ARG A O 1
ATOM 1418 N N . GLY A 1 166 ? -26.346 -17.369 40.912 1.00 78.38 166 GLY A N 1
ATOM 1419 C CA . GLY A 1 166 ? -27.037 -17.170 42.188 1.00 78.38 166 GLY A CA 1
ATOM 1420 C C . GLY A 1 166 ? -28.245 -18.096 42.358 1.00 78.38 166 GLY A C 1
ATOM 1421 O O . GLY A 1 166 ? -28.431 -18.677 43.428 1.00 78.38 166 GLY A O 1
ATOM 1422 N N . VAL A 1 167 ? -29.030 -18.297 41.295 1.00 81.69 167 VAL A N 1
ATOM 1423 C CA . VAL A 1 167 ? -30.167 -19.234 41.284 1.00 81.69 167 VAL A CA 1
ATOM 1424 C C . VAL A 1 167 ? -29.693 -20.687 41.398 1.00 81.69 167 VAL A C 1
ATOM 1426 O O . VAL A 1 167 ? -30.255 -21.454 42.179 1.00 81.69 167 VAL A O 1
ATOM 1429 N N . GLU A 1 168 ? -28.634 -21.074 40.684 1.00 81.06 168 GLU A N 1
ATOM 1430 C CA . GLU A 1 168 ? -28.052 -22.418 40.798 1.00 81.06 168 GLU A CA 1
ATOM 1431 C C . GLU A 1 168 ? -27.423 -22.676 42.169 1.00 81.06 168 GLU A C 1
ATOM 1433 O O . GLU A 1 168 ? -27.586 -23.764 42.724 1.00 81.06 168 GLU A O 1
ATOM 1438 N N . ALA A 1 169 ? -26.732 -21.690 42.747 1.00 81.81 169 ALA A N 1
ATOM 1439 C CA . ALA A 1 169 ? -26.169 -21.797 44.088 1.00 81.81 169 ALA A CA 1
ATOM 1440 C C . ALA A 1 169 ? -27.273 -21.955 45.146 1.00 81.81 169 ALA A C 1
ATOM 1442 O O . ALA A 1 169 ? -27.163 -22.833 46.005 1.00 81.81 169 ALA A O 1
ATOM 1443 N N . LYS A 1 170 ? -28.370 -21.184 45.043 1.00 83.94 170 LYS A N 1
ATOM 1444 C CA . LYS A 1 170 ? -29.555 -21.347 45.904 1.00 83.94 170 LYS A CA 1
ATOM 1445 C C . LYS A 1 170 ? -30.151 -22.751 45.780 1.00 83.94 170 LYS A C 1
ATOM 1447 O O . LYS A 1 170 ? -30.228 -23.442 46.796 1.00 83.94 170 LYS A O 1
ATOM 1452 N N . LYS A 1 171 ? -30.432 -23.228 44.560 1.00 85.75 171 LYS A N 1
ATOM 1453 C CA . LYS A 1 171 ? -30.926 -24.601 44.324 1.00 85.75 171 LYS A CA 1
ATOM 1454 C C . LYS A 1 171 ? -30.000 -25.672 44.911 1.00 85.75 171 LYS A C 1
ATOM 1456 O O . LYS A 1 171 ? -30.472 -26.598 45.563 1.00 85.75 171 LYS A O 1
ATOM 1461 N N . LYS A 1 172 ? -28.677 -25.541 44.743 1.00 86.44 172 LYS A N 1
ATOM 1462 C CA . LYS A 1 172 ? -27.696 -26.475 45.328 1.00 86.44 172 LYS A CA 1
ATOM 1463 C C . LYS A 1 172 ? -27.709 -26.442 46.858 1.00 86.44 172 LYS A C 1
ATOM 1465 O O . LYS A 1 172 ? -27.607 -27.493 47.485 1.00 86.44 172 LYS A O 1
ATOM 1470 N N . SER A 1 173 ? -27.845 -25.266 47.471 1.00 84.00 173 SER A N 1
ATOM 1471 C CA . SER A 1 173 ? -27.936 -25.140 48.932 1.00 84.00 173 SER A CA 1
ATOM 1472 C C . SER A 1 173 ? -29.233 -25.713 49.513 1.00 84.00 173 SER A C 1
ATOM 1474 O O . SER A 1 173 ? -29.189 -26.357 50.560 1.00 84.00 173 SER A O 1
ATOM 1476 N N . GLU A 1 174 ? -30.364 -25.559 48.822 1.00 82.56 174 GLU A N 1
ATOM 1477 C CA . GLU A 1 174 ? -31.653 -26.153 49.204 1.00 82.56 174 GLU A CA 1
ATOM 1478 C C . GLU A 1 174 ? -31.637 -27.679 49.047 1.00 82.56 174 GLU A C 1
ATOM 1480 O O . GLU A 1 174 ? -32.050 -28.398 49.959 1.00 82.56 174 GLU A O 1
ATOM 1485 N N . ALA A 1 175 ? -31.051 -28.189 47.958 1.00 81.06 175 ALA A N 1
ATOM 1486 C CA . ALA A 1 175 ? -30.816 -29.621 47.762 1.00 81.06 175 ALA A CA 1
ATOM 1487 C C . ALA A 1 175 ? -29.890 -30.210 48.846 1.00 81.06 175 ALA A C 1
ATOM 1489 O O . ALA A 1 175 ? -30.090 -31.323 49.325 1.00 81.06 175 ALA A O 1
ATOM 1490 N N . LYS A 1 176 ? -28.881 -29.450 49.292 1.00 82.50 176 LYS A N 1
ATOM 1491 C CA . LYS A 1 176 ? -27.970 -29.889 50.359 1.00 82.50 176 LYS A CA 1
ATOM 1492 C C . LYS A 1 176 ? -28.625 -29.845 51.745 1.00 82.50 176 LYS A C 1
ATOM 1494 O O . LYS A 1 176 ? -28.311 -30.694 52.573 1.00 82.50 176 LYS A O 1
ATOM 1499 N N . LYS A 1 177 ? -29.543 -28.902 52.002 1.00 75.56 177 LYS A N 1
ATOM 1500 C CA . LYS A 1 177 ? -30.351 -28.870 53.236 1.00 75.56 177 LYS A CA 1
ATOM 1501 C C . LYS A 1 177 ? -31.317 -30.052 53.297 1.00 75.56 177 LYS A C 1
ATOM 1503 O O . LYS A 1 177 ? -31.316 -30.758 54.296 1.00 75.56 177 LYS A O 1
ATOM 1508 N N . THR A 1 178 ? -32.049 -30.325 52.219 1.00 74.12 178 THR A N 1
ATOM 1509 C CA . THR A 1 178 ? -32.962 -31.481 52.136 1.00 74.12 178 THR A CA 1
ATOM 1510 C C . THR A 1 178 ? -32.219 -32.817 52.258 1.00 74.12 178 THR A C 1
ATOM 1512 O O . THR A 1 178 ? -32.638 -33.678 53.027 1.00 74.12 178 THR A O 1
ATOM 1515 N N . ALA A 1 179 ? -31.051 -32.967 51.623 1.00 71.50 179 ALA A N 1
ATOM 1516 C CA . ALA A 1 179 ? -30.213 -34.160 51.786 1.00 71.50 179 ALA A CA 1
ATOM 1517 C C . ALA A 1 179 ? -29.610 -34.309 53.199 1.00 71.50 179 ALA A C 1
ATOM 1519 O O . ALA A 1 179 ? -29.387 -35.430 53.654 1.00 71.50 179 ALA A O 1
ATOM 1520 N N . L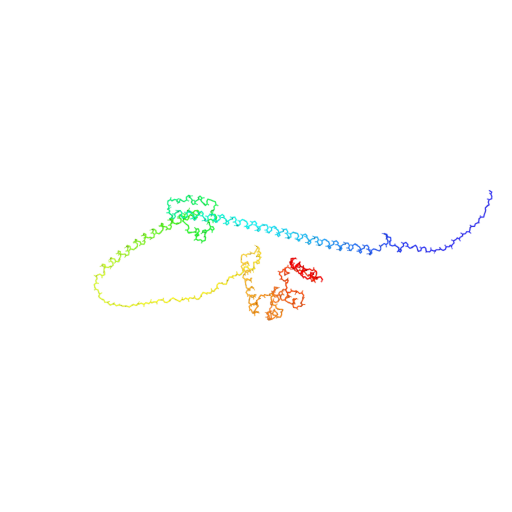YS A 1 180 ? -29.342 -33.201 53.909 1.00 70.75 180 LYS A N 1
ATOM 1521 C CA . LYS A 1 180 ? -28.836 -33.233 55.293 1.00 70.75 180 LYS A CA 1
ATOM 1522 C C . LYS A 1 180 ? -29.932 -33.613 56.293 1.00 70.75 180 LYS A C 1
ATOM 1524 O O . LYS A 1 180 ? -29.637 -34.347 57.230 1.00 70.75 180 LYS A O 1
ATOM 1529 N N . THR A 1 181 ? -31.178 -33.197 56.066 1.00 62.31 181 THR A N 1
ATOM 1530 C CA . THR A 1 181 ? -32.328 -33.637 56.875 1.00 62.31 181 THR A CA 1
ATOM 1531 C C . THR A 1 181 ? -32.625 -35.129 56.680 1.00 62.31 181 THR A C 1
ATOM 1533 O O . THR A 1 181 ? -33.044 -35.789 57.621 1.00 62.31 181 THR A O 1
ATOM 1536 N N . LEU A 1 182 ? -32.324 -35.699 55.506 1.00 56.88 182 LEU A N 1
ATOM 1537 C CA . LEU A 1 182 ? -32.528 -37.130 55.233 1.00 56.88 182 LEU A CA 1
ATOM 1538 C C . LEU A 1 182 ? -31.403 -38.049 55.760 1.00 56.88 182 LEU A C 1
ATOM 1540 O O . LEU A 1 182 ? -31.570 -39.263 55.782 1.00 56.88 182 LEU A O 1
ATOM 1544 N N . LYS A 1 183 ? -30.251 -37.500 56.174 1.00 55.97 183 LYS A N 1
ATOM 1545 C CA . LYS A 1 183 ? -29.087 -38.272 56.663 1.00 55.97 183 LYS A CA 1
ATOM 1546 C C . LYS A 1 183 ? -28.875 -38.218 58.179 1.00 55.97 183 LYS A C 1
ATOM 1548 O O . LYS A 1 183 ? -27.855 -38.701 58.660 1.00 55.97 183 LYS A O 1
ATOM 1553 N N . GLN A 1 184 ? -29.828 -37.698 58.952 1.00 50.06 184 GLN A N 1
ATOM 1554 C CA . GLN A 1 184 ? -29.893 -37.975 60.392 1.00 50.06 184 GLN A CA 1
ATOM 1555 C C . GLN A 1 184 ? -30.522 -39.358 60.636 1.00 50.06 184 GLN A C 1
ATOM 1557 O O . GLN A 1 184 ? -31.575 -39.488 61.245 1.00 50.06 184 GLN A O 1
ATOM 1562 N N . ALA A 1 185 ? -29.852 -40.395 60.140 1.00 46.03 185 ALA A N 1
ATOM 1563 C CA . ALA A 1 185 ? -29.890 -41.730 60.717 1.00 46.03 185 ALA A CA 1
ATOM 1564 C C . ALA A 1 185 ? -28.436 -42.043 61.111 1.00 46.03 185 ALA A C 1
ATOM 1566 O O . ALA A 1 185 ? -27.543 -41.877 60.273 1.00 46.03 185 ALA A O 1
ATOM 1567 N N . PRO A 1 186 ? -28.156 -42.380 62.380 1.00 43.69 186 PRO A N 1
ATOM 1568 C CA . PRO A 1 186 ? -26.795 -42.534 62.859 1.00 43.69 186 PRO A CA 1
ATOM 1569 C C . PRO A 1 186 ? -26.231 -43.873 62.384 1.00 43.69 186 PRO A C 1
ATOM 1571 O O . PRO A 1 186 ? -26.699 -44.930 62.790 1.00 43.69 186 PRO A O 1
ATOM 1574 N N . THR A 1 187 ? -25.185 -43.829 61.570 1.00 44.84 187 THR A N 1
ATOM 1575 C CA . THR A 1 187 ? -24.236 -44.939 61.453 1.00 44.84 187 THR A CA 1
ATOM 1576 C C . THR A 1 187 ? -22.839 -44.365 61.572 1.00 44.84 187 THR A C 1
ATOM 1578 O O . THR A 1 187 ? -22.443 -43.502 60.783 1.00 44.84 187 THR A O 1
ATOM 1581 N N . SER A 1 188 ? -22.153 -44.798 62.629 1.00 46.59 188 SER A N 1
ATOM 1582 C CA . SER A 1 188 ? -20.743 -44.543 62.861 1.00 46.59 188 SER A CA 1
ATOM 1583 C C . SER A 1 188 ? -19.901 -45.281 61.823 1.00 46.59 188 SER A C 1
ATOM 1585 O O . SER A 1 188 ? -20.300 -46.335 61.337 1.00 46.59 188 SER A O 1
ATOM 1587 N N . ASP A 1 189 ? -18.775 -44.666 61.473 1.00 41.47 189 ASP A N 1
ATOM 1588 C CA . ASP A 1 189 ? -17.436 -45.266 61.420 1.00 41.47 189 ASP A CA 1
ATOM 1589 C C . ASP A 1 189 ? -16.571 -44.686 60.293 1.00 41.47 189 ASP A C 1
ATOM 1591 O O . ASP A 1 189 ? -16.909 -44.754 59.117 1.00 41.47 189 ASP A O 1
ATOM 1595 N N . GLN A 1 190 ? -15.422 -44.163 60.747 1.00 38.25 190 GLN A N 1
ATOM 1596 C CA . GLN A 1 190 ? -14.074 -44.345 60.190 1.00 38.25 190 GLN A CA 1
ATOM 1597 C C . GLN A 1 190 ? -13.716 -43.623 58.866 1.00 38.25 190 GLN A C 1
ATOM 1599 O O . GLN A 1 190 ? -14.415 -43.712 57.865 1.00 38.25 190 GLN A O 1
ATOM 1604 N N . THR A 1 191 ? -12.787 -42.651 58.953 1.00 42.12 191 THR A N 1
ATOM 1605 C CA . THR A 1 191 ? -11.349 -42.697 58.540 1.00 42.12 191 THR A CA 1
ATOM 1606 C C . THR A 1 191 ? -11.160 -42.574 57.017 1.00 42.12 191 THR A C 1
ATOM 1608 O O . THR A 1 191 ? -12.017 -42.966 56.246 1.00 42.12 191 THR A O 1
ATOM 1611 N N . GLU A 1 192 ? -10.087 -42.066 56.417 1.00 41.09 192 GLU A N 1
ATOM 1612 C CA . GLU A 1 192 ? -8.961 -41.170 56.701 1.00 41.09 192 GLU A CA 1
ATOM 1613 C C . GLU A 1 192 ? -8.207 -41.086 55.333 1.00 41.09 192 GLU A C 1
ATOM 1615 O O . GLU A 1 192 ? -8.419 -41.924 54.459 1.00 41.09 192 GLU A O 1
ATOM 1620 N N . ILE A 1 193 ? -7.298 -40.116 55.159 1.00 41.16 193 ILE A N 1
ATOM 1621 C CA . ILE A 1 193 ? -6.192 -40.094 54.164 1.00 41.16 193 ILE A CA 1
ATOM 1622 C C . ILE A 1 193 ? -6.521 -39.846 52.665 1.00 41.16 193 ILE A C 1
ATOM 1624 O O . ILE A 1 193 ? -7.150 -40.647 51.984 1.00 41.16 193 ILE A O 1
ATOM 1628 N N . ALA A 1 194 ? -5.948 -38.767 52.100 1.00 35.28 194 ALA A N 1
ATOM 1629 C CA . ALA A 1 194 ? -4.884 -38.834 51.071 1.00 35.28 194 ALA A CA 1
ATOM 1630 C C . ALA A 1 194 ? -4.728 -37.515 50.288 1.00 35.28 194 ALA A C 1
ATOM 1632 O O . ALA A 1 194 ? -5.475 -37.190 49.365 1.00 35.28 194 ALA A O 1
ATOM 1633 N N . THR A 1 195 ? -3.666 -36.791 50.621 1.00 45.41 195 THR A N 1
ATOM 1634 C CA . THR A 1 195 ? -3.029 -35.738 49.828 1.00 45.41 195 THR A CA 1
ATOM 1635 C C . THR A 1 195 ? -2.319 -36.336 48.603 1.00 45.41 195 THR A C 1
ATOM 1637 O O . THR A 1 195 ? -1.566 -37.297 48.731 1.00 45.41 195 THR A O 1
ATOM 1640 N N . LYS A 1 196 ? -2.491 -35.748 47.409 1.00 40.47 196 LYS A N 1
ATOM 1641 C CA . LYS A 1 196 ? -1.581 -35.955 46.263 1.00 40.47 196 LYS A CA 1
ATOM 1642 C C . LYS A 1 196 ? -1.327 -34.640 45.527 1.00 40.47 196 LYS A C 1
ATOM 1644 O O . LYS A 1 196 ? -2.213 -34.080 44.886 1.00 40.47 196 LYS A O 1
ATOM 1649 N N . SER A 1 197 ? -0.089 -34.168 45.648 1.00 43.62 197 SER A N 1
ATOM 1650 C CA . SER A 1 197 ? 0.514 -33.066 44.905 1.00 43.62 197 SER A CA 1
ATOM 1651 C C . SER A 1 197 ? 0.802 -33.489 43.460 1.00 43.62 197 SER A C 1
ATOM 1653 O O . SER A 1 197 ? 1.206 -34.620 43.191 1.00 43.62 197 SER A O 1
ATOM 1655 N N . ARG A 1 198 ? 0.573 -32.578 42.508 1.00 37.97 198 ARG A N 1
ATOM 1656 C CA . ARG A 1 198 ? 0.774 -32.801 41.070 1.00 37.97 198 ARG A CA 1
ATOM 1657 C C . ARG A 1 198 ? 1.904 -31.884 40.597 1.00 37.97 198 ARG A C 1
ATOM 1659 O O . ARG A 1 198 ? 1.731 -30.671 40.546 1.00 37.97 198 ARG A O 1
ATOM 1666 N N . GLY A 1 199 ? 3.066 -32.472 40.314 1.00 38.66 199 GLY A N 1
ATOM 1667 C CA . GLY A 1 199 ? 4.222 -31.785 39.737 1.00 38.66 199 GLY A CA 1
ATOM 1668 C C . GLY A 1 199 ? 3.991 -31.456 38.261 1.00 38.66 199 GLY A C 1
ATOM 1669 O O . GLY A 1 199 ? 3.563 -32.312 37.490 1.00 38.66 199 GLY A O 1
ATOM 1670 N N . SER A 1 200 ? 4.253 -30.203 37.890 1.00 37.06 200 SER A N 1
ATOM 1671 C CA . SER A 1 200 ? 4.159 -29.675 36.527 1.00 37.06 200 SER A CA 1
ATOM 1672 C C . SER A 1 200 ? 5.541 -29.699 35.874 1.00 37.06 200 SER A C 1
ATOM 1674 O O . SER A 1 200 ? 6.441 -28.991 36.321 1.00 37.06 200 SER A O 1
ATOM 1676 N N . ALA A 1 201 ? 5.707 -30.497 34.819 1.00 40.25 201 ALA A N 1
ATOM 1677 C CA . ALA A 1 201 ? 6.914 -30.525 33.997 1.00 40.25 201 ALA A CA 1
ATOM 1678 C C . ALA A 1 201 ? 6.899 -29.372 32.977 1.00 40.25 201 ALA A C 1
ATOM 1680 O O . ALA A 1 201 ? 5.925 -29.190 32.246 1.00 40.25 201 ALA A O 1
ATOM 1681 N N . ILE A 1 202 ? 7.982 -28.595 32.939 1.00 38.12 202 ILE A N 1
ATOM 1682 C CA . ILE A 1 202 ? 8.221 -27.507 31.984 1.00 38.12 202 ILE A CA 1
ATOM 1683 C C . ILE A 1 202 ? 8.935 -28.101 30.761 1.00 38.12 202 ILE A C 1
ATOM 1685 O O . ILE A 1 202 ? 9.999 -28.700 30.901 1.00 38.12 202 ILE A O 1
ATOM 1689 N N . LEU A 1 203 ? 8.353 -27.941 29.569 1.00 45.38 203 LEU A N 1
ATOM 1690 C CA . LEU A 1 203 ? 8.984 -28.299 28.293 1.00 45.38 203 LEU A CA 1
ATOM 1691 C C . LEU A 1 203 ? 9.861 -27.141 27.772 1.00 45.38 203 LEU A C 1
ATOM 1693 O O . LEU A 1 203 ? 9.471 -25.979 27.918 1.00 45.38 203 LEU A O 1
ATOM 1697 N N . PRO A 1 204 ? 11.011 -27.424 27.131 1.00 40.4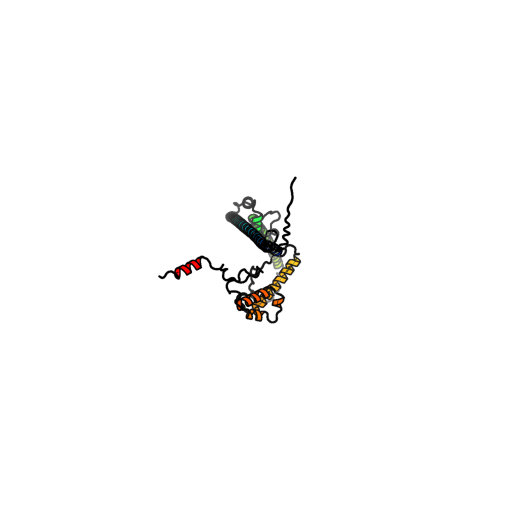1 204 PRO A N 1
ATOM 1698 C CA . PRO A 1 204 ? 11.882 -26.398 26.571 1.00 40.41 204 PRO A CA 1
ATOM 1699 C C . PRO A 1 204 ? 11.306 -25.798 25.279 1.00 40.41 204 PRO A C 1
ATOM 1701 O O . PRO A 1 204 ? 10.884 -26.501 24.359 1.00 40.41 204 PRO A O 1
ATOM 1704 N N . ILE A 1 205 ? 11.320 -24.468 25.213 1.00 39.62 205 ILE A N 1
ATOM 1705 C CA . ILE A 1 205 ? 10.868 -23.655 24.081 1.00 39.62 205 ILE A CA 1
ATOM 1706 C C . ILE A 1 205 ? 11.952 -23.668 22.990 1.00 39.62 205 ILE A C 1
ATOM 1708 O O . ILE A 1 205 ? 13.085 -23.257 23.234 1.00 39.62 205 ILE A O 1
ATOM 1712 N N . ARG A 1 206 ? 11.604 -24.105 21.771 1.00 37.50 206 ARG A N 1
ATOM 1713 C CA . ARG A 1 206 ? 12.443 -23.923 20.571 1.00 37.50 206 ARG A CA 1
ATOM 1714 C C . ARG A 1 206 ? 12.411 -22.451 20.123 1.00 37.50 206 ARG A C 1
ATOM 1716 O O . ARG A 1 206 ? 11.318 -21.885 20.051 1.00 37.50 206 ARG A O 1
ATOM 1723 N N . PRO A 1 207 ? 13.553 -21.830 19.771 1.00 38.38 207 PRO A N 1
ATOM 1724 C CA . PRO A 1 207 ? 13.564 -20.480 19.221 1.00 38.38 207 PRO A CA 1
ATOM 1725 C C . PRO A 1 207 ? 12.963 -20.467 17.810 1.00 38.38 207 PRO A C 1
ATOM 1727 O O . PRO A 1 207 ? 13.302 -21.287 16.957 1.00 38.38 207 PRO A O 1
ATOM 1730 N N . ALA A 1 208 ? 12.055 -19.522 17.575 1.00 38.12 208 ALA A N 1
ATOM 1731 C CA . ALA A 1 208 ? 11.445 -19.289 16.276 1.00 38.12 208 ALA A CA 1
ATOM 1732 C C . ALA A 1 208 ? 12.485 -18.715 15.301 1.00 38.12 208 ALA A C 1
ATOM 1734 O O . ALA A 1 208 ? 12.990 -17.609 15.497 1.00 38.12 208 ALA A O 1
ATOM 1735 N N . VAL A 1 209 ? 12.789 -19.466 14.243 1.00 42.00 209 VAL A N 1
ATOM 1736 C CA . VAL A 1 209 ? 13.585 -18.984 13.110 1.00 42.00 209 VAL A CA 1
ATOM 1737 C C . VAL A 1 209 ? 12.726 -17.993 12.327 1.00 42.00 209 VAL A C 1
ATOM 1739 O O . VAL A 1 209 ? 11.680 -18.347 11.786 1.00 42.00 209 VAL A O 1
ATOM 1742 N N . VAL A 1 210 ? 13.144 -16.729 12.308 1.00 40.22 210 VAL A N 1
ATOM 1743 C CA . VAL A 1 210 ? 12.496 -15.662 11.538 1.00 40.22 210 VAL A CA 1
ATOM 1744 C C . VAL A 1 210 ? 12.973 -15.765 10.084 1.00 40.22 210 VAL A C 1
ATOM 1746 O O . VAL A 1 210 ? 14.167 -15.577 9.847 1.00 40.22 210 VAL A O 1
ATOM 1749 N N . PRO A 1 211 ? 12.100 -16.034 9.096 1.00 38.53 211 PRO A N 1
ATOM 1750 C CA . PRO A 1 211 ? 12.512 -16.048 7.699 1.00 38.53 211 PRO A CA 1
ATOM 1751 C C . PRO A 1 211 ? 12.869 -14.629 7.236 1.00 38.53 211 PRO A C 1
ATOM 1753 O O . PRO A 1 211 ? 12.075 -13.688 7.336 1.00 38.53 211 PRO A O 1
ATOM 1756 N N . THR A 1 212 ? 14.091 -14.469 6.736 1.00 45.25 212 THR A N 1
ATOM 1757 C CA . THR A 1 212 ? 14.617 -13.227 6.164 1.00 45.25 212 THR A CA 1
ATOM 1758 C C . THR A 1 212 ? 13.889 -12.867 4.854 1.00 45.25 212 THR A C 1
ATOM 1760 O O . THR A 1 212 ? 13.589 -13.741 4.044 1.00 45.25 212 THR A O 1
ATOM 1763 N N . PRO A 1 213 ? 13.600 -11.576 4.587 1.00 38.66 213 PRO A N 1
ATOM 1764 C CA . PRO A 1 213 ? 12.601 -11.154 3.593 1.00 38.66 213 PRO A CA 1
ATOM 1765 C C . PRO A 1 213 ? 13.090 -11.085 2.130 1.00 38.66 213 PRO A C 1
ATOM 1767 O O . PRO A 1 213 ? 12.511 -10.357 1.321 1.00 38.66 213 PRO A O 1
ATOM 1770 N N . TRP A 1 214 ? 14.134 -11.820 1.746 1.00 43.62 214 TRP A N 1
ATOM 1771 C CA . TRP A 1 214 ? 14.826 -11.598 0.470 1.00 43.62 214 TRP A CA 1
ATOM 1772 C C . TRP A 1 214 ? 14.769 -12.816 -0.451 1.00 43.62 214 TRP A C 1
ATOM 1774 O O . TRP A 1 214 ? 15.703 -13.605 -0.494 1.00 43.62 214 TRP A O 1
ATOM 1784 N N . SER A 1 215 ? 13.665 -12.953 -1.190 1.00 42.78 215 SER A N 1
ATOM 1785 C CA . SER A 1 215 ? 13.594 -13.577 -2.533 1.00 42.78 215 SER A CA 1
ATOM 1786 C C . SER A 1 215 ? 12.138 -13.808 -2.955 1.00 42.78 215 SER A C 1
ATOM 1788 O O . SER A 1 215 ? 11.688 -14.927 -3.167 1.00 42.78 215 SER A O 1
ATOM 1790 N N . ARG A 1 216 ? 11.354 -12.734 -3.112 1.00 45.50 216 ARG A N 1
ATOM 1791 C CA . ARG A 1 216 ? 10.086 -12.861 -3.847 1.00 45.50 216 ARG A CA 1
ATOM 1792 C C . ARG A 1 216 ? 10.387 -12.835 -5.337 1.00 45.50 216 ARG A C 1
ATOM 1794 O O . ARG A 1 216 ? 10.395 -11.769 -5.950 1.00 45.50 216 ARG A O 1
ATOM 1801 N N . THR A 1 217 ? 10.661 -14.004 -5.903 1.00 52.16 217 THR A N 1
ATOM 1802 C CA . THR A 1 217 ? 10.500 -14.217 -7.342 1.00 52.16 217 THR A CA 1
ATOM 1803 C C . THR A 1 217 ? 9.041 -13.875 -7.663 1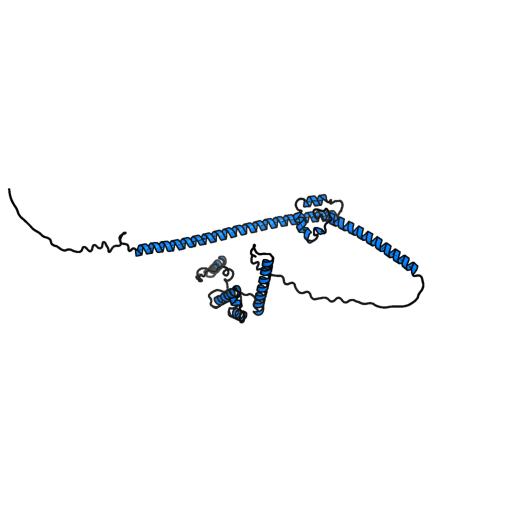.00 52.16 217 THR A C 1
ATOM 1805 O O . THR A 1 217 ? 8.154 -14.414 -6.998 1.00 52.16 217 THR A O 1
ATOM 1808 N N . PRO A 1 218 ? 8.748 -12.924 -8.565 1.00 46.53 218 PRO A N 1
ATOM 1809 C CA . PRO A 1 218 ? 7.367 -12.629 -8.918 1.00 46.53 218 PRO A CA 1
ATOM 1810 C C . PRO A 1 218 ? 6.742 -13.893 -9.518 1.00 46.53 218 PRO A C 1
ATOM 1812 O O . PRO A 1 218 ? 7.189 -14.363 -10.562 1.00 46.53 218 PRO A O 1
ATOM 1815 N N . LEU A 1 219 ? 5.756 -14.461 -8.819 1.00 56.50 219 LEU A N 1
ATOM 1816 C CA . LEU A 1 219 ? 4.945 -15.571 -9.317 1.00 56.50 219 LEU A CA 1
ATOM 1817 C C . LEU A 1 219 ? 4.229 -15.106 -10.589 1.00 56.50 219 LEU A C 1
ATOM 1819 O O . LEU A 1 219 ? 3.719 -13.981 -10.637 1.00 56.50 219 LEU A O 1
ATOM 1823 N N . ALA A 1 220 ? 4.231 -15.947 -11.624 1.00 65.69 220 ALA A N 1
ATOM 1824 C CA . ALA A 1 220 ? 3.496 -15.659 -12.847 1.00 65.69 220 ALA A CA 1
ATOM 1825 C C . ALA A 1 220 ? 1.994 -15.556 -12.507 1.00 65.69 220 ALA A C 1
ATOM 1827 O O . ALA A 1 220 ? 1.475 -16.448 -11.832 1.00 65.69 220 ALA A O 1
ATOM 1828 N N . PRO A 1 221 ? 1.301 -14.479 -12.922 1.00 67.88 221 PRO A N 1
ATOM 1829 C CA . PRO A 1 221 ? -0.068 -14.195 -12.484 1.00 67.88 221 PRO A CA 1
ATOM 1830 C C . PRO A 1 221 ? -1.108 -15.209 -12.984 1.00 67.88 221 PRO A C 1
ATOM 1832 O O . PRO A 1 221 ? -2.220 -15.222 -12.465 1.00 67.88 221 PRO A O 1
ATOM 1835 N N . ASP A 1 222 ? -0.740 -16.063 -13.939 1.00 81.88 222 ASP A N 1
ATOM 1836 C CA . ASP A 1 222 ? -1.667 -16.943 -14.657 1.00 81.88 222 ASP A CA 1
ATOM 1837 C C . ASP A 1 222 ? -1.675 -18.394 -14.132 1.00 81.88 222 ASP A C 1
ATOM 1839 O O . ASP A 1 222 ? -2.355 -19.249 -14.692 1.00 81.88 222 ASP A O 1
ATOM 1843 N N . LEU A 1 223 ? -0.916 -18.697 -13.073 1.00 81.69 223 LEU A N 1
ATOM 1844 C CA . LEU A 1 223 ? -0.823 -20.051 -12.510 1.00 81.69 223 LEU A CA 1
ATOM 1845 C C . LEU A 1 223 ? -1.980 -20.358 -11.556 1.00 81.69 223 LEU A C 1
ATOM 1847 O O . LEU A 1 223 ? -2.360 -19.504 -10.747 1.00 81.69 223 LEU A O 1
ATOM 1851 N N . SER A 1 224 ? -2.469 -21.603 -11.585 1.00 88.94 224 SER A N 1
ATOM 1852 C CA . SER A 1 224 ? -3.419 -22.117 -10.590 1.00 88.94 224 SER A CA 1
ATOM 1853 C C . SER A 1 224 ? -2.848 -21.975 -9.173 1.00 88.94 224 SER A C 1
ATOM 1855 O O . SER A 1 224 ? -1.638 -22.079 -8.965 1.00 88.94 224 SER A O 1
ATOM 1857 N N . VAL A 1 225 ? -3.709 -21.778 -8.168 1.00 78.06 225 VAL A N 1
ATOM 1858 C CA . VAL A 1 225 ? -3.303 -21.700 -6.749 1.00 78.06 225 VAL A CA 1
ATOM 1859 C C . VAL A 1 225 ? -2.478 -22.927 -6.338 1.00 78.06 225 VAL A C 1
ATOM 1861 O O . VAL A 1 225 ? -1.490 -22.798 -5.621 1.00 78.06 225 VAL A O 1
ATOM 1864 N N . GLU A 1 226 ? -2.828 -24.107 -6.846 1.00 81.88 226 GLU A N 1
ATOM 1865 C CA . GLU A 1 226 ? -2.121 -25.365 -6.574 1.00 81.88 226 GLU A CA 1
ATOM 1866 C C . GLU A 1 226 ? -0.716 -25.387 -7.196 1.00 81.88 226 GLU A C 1
ATOM 1868 O O . GLU A 1 226 ? 0.235 -25.872 -6.583 1.00 81.88 226 GLU A O 1
ATOM 1873 N N . GLU A 1 227 ? -0.550 -24.809 -8.386 1.00 80.56 227 GLU A N 1
ATOM 1874 C CA . GLU A 1 227 ? 0.753 -24.678 -9.048 1.00 80.56 227 GLU A CA 1
ATOM 1875 C C . GLU A 1 227 ? 1.631 -23.632 -8.365 1.00 80.56 227 GLU A C 1
ATOM 1877 O O . GLU A 1 227 ? 2.840 -23.829 -8.246 1.00 80.56 227 GLU A O 1
ATOM 1882 N N . GLN A 1 228 ? 1.033 -22.553 -7.854 1.00 70.38 228 GLN A N 1
ATOM 1883 C CA . GLN A 1 228 ? 1.747 -21.573 -7.038 1.00 70.38 228 GLN A CA 1
ATOM 1884 C C . GLN A 1 228 ? 2.244 -22.199 -5.727 1.00 70.38 228 GLN A C 1
ATOM 1886 O O . GLN A 1 228 ? 3.383 -21.950 -5.337 1.00 70.38 228 GLN A O 1
ATOM 1891 N N . ILE A 1 229 ? 1.439 -23.052 -5.077 1.00 76.88 229 ILE A N 1
ATOM 1892 C CA . ILE A 1 229 ? 1.852 -23.803 -3.879 1.00 76.88 229 ILE A CA 1
ATOM 1893 C C . ILE A 1 229 ? 3.003 -24.756 -4.217 1.00 76.88 229 ILE A C 1
ATOM 1895 O O . ILE A 1 229 ? 4.040 -24.694 -3.560 1.00 76.88 229 ILE A O 1
ATOM 1899 N N . ARG A 1 230 ? 2.890 -25.550 -5.291 1.00 75.75 230 ARG A N 1
ATOM 1900 C CA . ARG A 1 230 ? 3.976 -26.445 -5.735 1.00 75.75 230 ARG A CA 1
ATOM 1901 C C . ARG A 1 230 ? 5.262 -25.692 -6.077 1.00 75.75 230 ARG A C 1
ATOM 1903 O O . ARG A 1 230 ? 6.348 -26.160 -5.749 1.00 75.75 230 ARG A O 1
ATOM 1910 N N . GLN A 1 231 ? 5.170 -24.520 -6.709 1.00 72.12 231 GLN A N 1
ATOM 1911 C CA . GLN A 1 231 ? 6.343 -23.684 -6.986 1.00 72.12 231 GLN A CA 1
ATOM 1912 C C . GLN A 1 231 ? 6.983 -23.141 -5.708 1.00 72.12 231 GLN A C 1
ATOM 1914 O O . GLN A 1 231 ? 8.211 -23.086 -5.621 1.00 72.12 231 GLN A O 1
ATOM 1919 N N . LEU A 1 232 ? 6.175 -22.755 -4.718 1.00 70.00 232 LEU A N 1
ATOM 1920 C CA . LEU A 1 232 ? 6.678 -22.302 -3.425 1.00 70.00 232 LEU A CA 1
ATOM 1921 C C . LEU A 1 232 ? 7.370 -23.440 -2.670 1.00 70.00 232 LEU A C 1
ATOM 1923 O O . LEU A 1 232 ? 8.496 -23.243 -2.218 1.00 70.00 232 LEU A O 1
ATOM 1927 N N . GLU A 1 233 ? 6.764 -24.626 -2.610 1.00 75.44 233 GLU A N 1
ATOM 1928 C CA . GLU A 1 233 ? 7.354 -25.827 -2.001 1.00 75.44 233 GLU A CA 1
ATOM 1929 C C . GLU A 1 233 ? 8.664 -26.229 -2.693 1.00 75.44 233 GLU A C 1
ATOM 1931 O O . GLU A 1 233 ? 9.680 -26.426 -2.027 1.00 75.44 233 GLU A O 1
ATOM 1936 N N . PHE A 1 234 ? 8.691 -26.242 -4.029 1.00 75.12 234 PHE A N 1
ATOM 1937 C CA . PHE A 1 234 ? 9.905 -26.504 -4.806 1.00 75.12 234 PHE A CA 1
ATOM 1938 C C . PHE A 1 234 ? 11.000 -25.460 -4.538 1.00 75.12 234 PHE A C 1
ATOM 1940 O O . PHE A 1 234 ? 12.174 -25.799 -4.380 1.00 75.12 234 PHE A O 1
ATOM 1947 N N . SER A 1 235 ? 10.631 -24.177 -4.453 1.00 68.69 235 SER A N 1
ATOM 1948 C CA . SER A 1 235 ? 11.583 -23.102 -4.155 1.00 68.69 235 SER A CA 1
ATOM 1949 C C . SER A 1 235 ? 12.138 -23.176 -2.731 1.00 68.69 235 SER A C 1
ATOM 1951 O O . SER A 1 235 ? 13.317 -22.883 -2.530 1.00 68.69 235 SER A O 1
ATOM 1953 N N . ALA A 1 236 ? 11.320 -23.607 -1.766 1.00 66.00 236 ALA A N 1
ATOM 1954 C CA . ALA A 1 236 ? 11.720 -23.807 -0.381 1.00 66.00 236 ALA A CA 1
ATOM 1955 C C . ALA A 1 236 ? 12.685 -24.991 -0.256 1.00 66.00 236 ALA A C 1
ATOM 1957 O O . ALA A 1 236 ? 13.761 -24.824 0.310 1.00 66.00 236 ALA A O 1
ATOM 1958 N N . ALA A 1 237 ? 12.371 -26.130 -0.884 1.00 70.25 237 ALA A N 1
ATOM 1959 C CA . ALA A 1 237 ? 13.258 -27.293 -0.924 1.00 70.25 237 ALA A CA 1
ATOM 1960 C C . ALA A 1 237 ? 14.615 -26.961 -1.574 1.00 70.25 237 ALA A C 1
ATOM 1962 O O . ALA A 1 237 ? 15.669 -27.344 -1.068 1.00 70.25 237 ALA A O 1
ATOM 1963 N N . LYS A 1 238 ? 14.613 -26.172 -2.658 1.00 70.19 238 LYS A N 1
ATOM 1964 C CA . LYS A 1 238 ? 15.853 -25.715 -3.305 1.00 70.19 238 LYS A CA 1
ATOM 1965 C C . LYS A 1 238 ? 16.654 -24.751 -2.423 1.00 70.19 238 LYS A C 1
ATOM 1967 O O . LYS A 1 238 ? 17.880 -24.803 -2.420 1.00 70.19 238 LYS A O 1
ATOM 1972 N N . ALA A 1 239 ? 15.984 -23.877 -1.669 1.00 65.12 239 ALA A N 1
ATOM 1973 C CA . ALA A 1 239 ? 16.646 -22.995 -0.712 1.00 65.12 239 ALA A CA 1
ATOM 1974 C C . ALA A 1 239 ? 17.262 -23.785 0.453 1.00 65.12 239 ALA A C 1
ATOM 1976 O O . ALA A 1 239 ? 18.392 -23.500 0.836 1.00 65.12 239 ALA A O 1
ATOM 1977 N N . GLU A 1 240 ? 16.566 -24.794 0.980 1.00 68.44 240 GLU A N 1
ATOM 1978 C CA . GLU A 1 240 ? 17.095 -25.690 2.016 1.00 68.44 240 GLU A CA 1
ATOM 1979 C C . GLU A 1 240 ? 18.335 -26.444 1.531 1.00 68.44 240 GLU A C 1
ATOM 1981 O O . GLU A 1 240 ? 19.344 -26.431 2.231 1.00 68.44 240 GLU A O 1
ATOM 1986 N N . GLN A 1 241 ? 18.324 -26.980 0.305 1.00 69.75 241 GLN A N 1
ATOM 1987 C CA . GLN A 1 241 ? 19.520 -27.574 -0.306 1.00 69.75 241 GLN A CA 1
ATOM 1988 C C . GLN A 1 241 ? 20.667 -26.559 -0.417 1.00 69.75 241 GLN A C 1
ATOM 1990 O O . GLN A 1 241 ? 21.794 -26.858 -0.033 1.00 69.75 241 GLN A O 1
ATOM 1995 N N . GLN A 1 242 ? 20.398 -25.328 -0.871 1.00 62.66 242 GLN A N 1
ATOM 1996 C CA . GLN A 1 242 ? 21.408 -24.259 -0.928 1.00 62.66 242 GLN A CA 1
ATOM 1997 C C . GLN A 1 242 ? 21.986 -23.918 0.454 1.00 62.66 242 GLN A C 1
ATOM 1999 O O . GLN A 1 242 ? 23.194 -23.713 0.579 1.00 62.66 242 GLN A O 1
ATOM 2004 N N . PHE A 1 243 ? 21.153 -23.876 1.496 1.00 64.88 243 PHE A N 1
ATOM 2005 C CA . PHE A 1 243 ? 21.610 -23.668 2.870 1.00 64.88 243 PHE A CA 1
ATOM 2006 C C . PHE A 1 243 ? 22.387 -24.863 3.415 1.00 64.88 243 PHE A C 1
ATOM 2008 O O . PHE A 1 243 ? 23.349 -24.658 4.149 1.00 64.88 243 PHE A O 1
ATOM 2015 N N . GLU A 1 244 ? 22.024 -26.087 3.041 1.00 69.06 244 GLU A N 1
ATOM 2016 C CA . GLU A 1 244 ? 22.772 -27.291 3.394 1.00 69.06 244 GLU A CA 1
ATOM 2017 C C . GLU A 1 244 ? 24.166 -27.280 2.750 1.00 69.06 244 GLU A C 1
ATOM 2019 O O . GLU A 1 244 ? 25.158 -27.524 3.439 1.00 69.06 244 GLU A O 1
ATOM 2024 N N . TYR A 1 245 ? 24.273 -26.891 1.474 1.00 65.31 245 TYR A N 1
ATOM 2025 C CA . TYR A 1 245 ? 25.561 -26.695 0.797 1.00 65.31 245 TYR A CA 1
ATOM 2026 C C . TYR A 1 245 ? 26.410 -25.615 1.480 1.00 65.31 245 TYR A C 1
ATOM 2028 O O . TYR A 1 245 ? 27.582 -25.845 1.788 1.00 65.31 245 TYR A O 1
ATOM 2036 N N . LEU A 1 246 ? 25.817 -24.455 1.787 1.00 59.38 246 LEU A N 1
ATOM 2037 C CA . LEU A 1 246 ? 26.509 -23.383 2.510 1.00 59.38 246 LEU A CA 1
ATOM 2038 C C . LEU A 1 246 ? 26.922 -23.824 3.925 1.00 59.38 246 LEU A C 1
ATOM 2040 O O . LEU A 1 246 ? 28.035 -23.526 4.357 1.00 59.38 246 LEU A O 1
ATOM 2044 N N . GLY A 1 247 ? 26.077 -24.591 4.616 1.00 61.12 247 GLY A N 1
ATOM 2045 C CA . GLY A 1 247 ? 26.345 -25.144 5.942 1.00 61.12 247 GLY A CA 1
ATOM 2046 C C . GLY A 1 247 ? 27.501 -26.146 5.951 1.00 61.12 247 GLY A C 1
ATOM 2047 O O . GLY A 1 247 ? 28.353 -26.080 6.836 1.00 61.12 247 GLY A O 1
ATOM 2048 N N . ARG A 1 248 ? 27.592 -27.018 4.937 1.00 62.72 248 ARG A N 1
ATOM 2049 C CA . ARG A 1 248 ? 28.725 -27.947 4.758 1.00 62.72 248 ARG A CA 1
ATOM 2050 C C . ARG A 1 248 ? 30.039 -27.220 4.472 1.00 62.72 248 ARG A C 1
ATOM 2052 O O . ARG A 1 248 ? 31.094 -27.694 4.875 1.00 62.72 248 ARG A O 1
ATOM 2059 N N . SER A 1 249 ? 29.980 -26.059 3.822 1.00 53.91 249 SER A N 1
ATOM 2060 C CA . SER A 1 249 ? 31.175 -25.304 3.430 1.00 53.91 249 SER A CA 1
ATOM 2061 C C . SER A 1 249 ? 31.849 -24.503 4.564 1.00 53.91 249 SER A C 1
ATOM 2063 O O . SER A 1 249 ? 32.933 -23.974 4.348 1.00 53.91 249 SER A O 1
ATOM 2065 N N . GLN A 1 250 ? 31.268 -24.414 5.775 1.00 55.69 250 GLN A N 1
ATOM 2066 C CA . GLN A 1 250 ? 31.731 -23.524 6.870 1.00 55.69 250 GLN A CA 1
ATOM 2067 C C . GLN A 1 250 ? 31.873 -22.036 6.460 1.00 55.69 250 GLN A C 1
ATOM 2069 O O . GLN A 1 250 ? 32.591 -21.261 7.093 1.00 55.69 250 GLN A O 1
ATOM 2074 N N . VAL A 1 251 ? 31.189 -21.606 5.397 1.00 54.62 251 VAL A N 1
ATOM 2075 C CA . VAL A 1 251 ? 31.407 -20.300 4.763 1.00 54.62 251 VAL A CA 1
ATOM 2076 C C . VAL A 1 251 ? 30.530 -19.199 5.366 1.00 54.62 251 VAL A C 1
ATOM 2078 O O . VAL A 1 251 ? 29.300 -19.281 5.369 1.00 54.62 251 VAL A O 1
ATOM 2081 N N . VAL A 1 252 ? 31.157 -18.080 5.742 1.00 53.84 252 VAL A N 1
ATOM 2082 C CA . VAL A 1 252 ? 30.484 -16.807 6.046 1.00 53.84 252 VAL A CA 1
ATOM 2083 C C . VAL A 1 252 ? 30.355 -15.988 4.754 1.00 53.84 252 VAL A C 1
ATOM 2085 O O . VAL A 1 252 ? 31.153 -15.104 4.462 1.00 53.84 252 VAL A O 1
ATOM 2088 N N . GLY A 1 253 ? 29.333 -16.302 3.957 1.00 68.69 253 GLY A N 1
ATOM 2089 C CA . GLY A 1 253 ? 28.949 -15.550 2.757 1.00 68.69 253 GLY A CA 1
ATOM 2090 C C . GLY A 1 253 ? 29.558 -16.053 1.429 1.00 68.69 253 GLY A C 1
ATOM 2091 O O . GLY A 1 253 ? 30.775 -16.157 1.301 1.00 68.69 253 GLY A O 1
ATOM 2092 N N . PRO A 1 254 ? 28.739 -16.277 0.379 1.00 66.38 254 PRO A N 1
ATOM 2093 C CA . PRO A 1 254 ? 29.160 -16.905 -0.886 1.00 66.38 254 PRO A CA 1
ATOM 2094 C C . PRO A 1 254 ? 30.185 -16.100 -1.706 1.00 66.38 254 PRO A C 1
ATOM 2096 O O . PRO A 1 254 ? 30.776 -16.622 -2.648 1.00 66.38 254 PRO A O 1
ATOM 2099 N N . HIS A 1 255 ? 30.392 -14.825 -1.371 1.00 68.50 255 HIS A N 1
ATOM 2100 C CA . HIS A 1 255 ? 31.263 -13.907 -2.109 1.00 68.50 255 HIS A CA 1
ATOM 2101 C C . HIS A 1 255 ? 32.683 -13.798 -1.546 1.00 68.50 255 HIS A C 1
ATOM 2103 O O . HIS A 1 255 ? 33.518 -13.183 -2.202 1.00 68.50 255 HIS A O 1
ATOM 2109 N N . ALA A 1 256 ? 32.953 -14.356 -0.365 1.00 74.69 256 ALA A N 1
ATOM 2110 C CA . ALA A 1 256 ? 34.285 -14.375 0.248 1.00 74.69 256 ALA A CA 1
ATOM 2111 C C . ALA A 1 256 ? 35.038 -15.695 -0.011 1.00 74.69 256 ALA A C 1
ATOM 2113 O O . ALA A 1 256 ? 36.159 -15.877 0.451 1.00 74.69 256 ALA A O 1
ATOM 2114 N N . VAL A 1 257 ? 34.406 -16.620 -0.736 1.00 80.56 257 VAL A N 1
ATOM 2115 C CA . VAL A 1 257 ? 34.893 -17.981 -0.961 1.00 80.56 257 VAL A CA 1
ATOM 2116 C C . VAL A 1 257 ? 35.842 -18.001 -2.150 1.00 80.56 257 VAL A C 1
ATOM 2118 O O . VAL A 1 257 ? 35.483 -17.565 -3.247 1.00 80.56 257 VAL A O 1
ATOM 2121 N N . GLY A 1 258 ? 37.044 -18.533 -1.936 1.00 87.12 258 GLY A N 1
ATOM 2122 C CA . GLY A 1 258 ? 37.992 -18.790 -3.017 1.00 87.12 258 GLY A CA 1
ATOM 2123 C C . GLY A 1 258 ? 37.488 -19.891 -3.954 1.00 87.12 258 GLY A C 1
ATOM 2124 O O . GLY A 1 258 ? 36.702 -20.749 -3.556 1.00 87.12 258 GLY A O 1
ATOM 2125 N N . TYR A 1 259 ? 37.954 -19.898 -5.202 1.00 93.25 259 TYR A N 1
ATOM 2126 C CA . TYR A 1 259 ? 37.557 -20.910 -6.187 1.00 93.25 259 TYR A CA 1
ATOM 2127 C C . TYR A 1 259 ? 37.768 -22.349 -5.678 1.00 93.25 259 TYR A C 1
ATOM 2129 O O . TYR A 1 259 ? 36.858 -23.167 -5.767 1.00 93.25 259 TYR A O 1
ATOM 2137 N N . ASP A 1 260 ? 38.903 -22.634 -5.035 1.00 92.50 260 ASP A N 1
ATOM 2138 C CA . ASP A 1 260 ? 39.218 -23.976 -4.521 1.00 92.50 260 ASP A CA 1
ATOM 2139 C C . ASP A 1 260 ? 38.247 -24.442 -3.423 1.00 92.50 260 ASP A C 1
ATOM 2141 O O . ASP A 1 260 ? 37.935 -25.627 -3.314 1.00 92.50 260 ASP A O 1
ATOM 2145 N N . GLN A 1 261 ? 37.735 -23.513 -2.609 1.00 87.69 261 GLN A N 1
ATOM 2146 C CA . GLN A 1 261 ? 36.732 -23.810 -1.582 1.00 87.69 261 GLN A CA 1
ATOM 2147 C C . GLN A 1 261 ? 35.365 -24.098 -2.210 1.00 87.69 261 GLN A C 1
ATOM 2149 O O . GLN A 1 261 ? 34.674 -25.014 -1.770 1.00 87.69 261 GLN A O 1
ATOM 2154 N N . TRP A 1 262 ? 35.002 -23.364 -3.267 1.00 90.31 262 TRP A N 1
ATOM 2155 C CA . TRP A 1 262 ? 33.815 -23.662 -4.067 1.00 90.31 262 TRP A CA 1
ATOM 2156 C C . TRP A 1 262 ? 33.913 -25.039 -4.722 1.00 90.31 262 TRP A C 1
ATOM 2158 O O . TRP A 1 262 ? 32.961 -25.807 -4.628 1.00 90.31 262 TRP A O 1
ATOM 2168 N N . MET A 1 263 ? 35.063 -25.375 -5.316 1.00 93.56 263 MET A N 1
ATOM 2169 C CA . MET A 1 263 ? 35.289 -26.675 -5.954 1.00 93.56 263 MET A CA 1
ATOM 2170 C C . MET A 1 263 ? 35.200 -27.833 -4.956 1.00 93.56 263 MET A C 1
ATOM 2172 O O . MET A 1 263 ? 34.522 -28.812 -5.242 1.00 93.56 263 MET A O 1
ATOM 2176 N N . LYS A 1 264 ? 35.778 -27.690 -3.756 1.00 91.25 2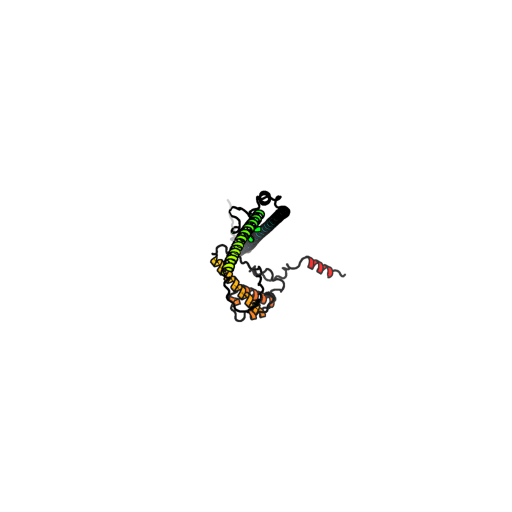64 LYS A N 1
ATOM 2177 C CA . LYS A 1 264 ? 35.617 -28.673 -2.669 1.00 91.25 264 LYS A CA 1
ATOM 2178 C C . LYS A 1 264 ? 34.170 -28.806 -2.192 1.00 91.25 264 LYS A C 1
ATOM 2180 O O . LYS A 1 264 ? 33.743 -29.897 -1.841 1.00 91.25 264 LYS A O 1
ATOM 2185 N N . ALA A 1 265 ? 33.410 -27.710 -2.160 1.00 86.62 265 ALA A N 1
ATOM 2186 C CA . ALA A 1 265 ? 32.014 -27.732 -1.723 1.00 86.62 265 ALA A CA 1
ATOM 2187 C C . ALA A 1 265 ? 31.077 -28.411 -2.736 1.00 86.62 265 ALA A C 1
ATOM 2189 O O . ALA A 1 265 ? 30.063 -28.981 -2.333 1.00 86.62 265 ALA A O 1
ATOM 2190 N N . VAL A 1 266 ? 31.402 -28.348 -4.033 1.00 90.62 266 VAL A N 1
ATOM 2191 C CA . VAL A 1 266 ? 30.627 -29.004 -5.103 1.00 90.62 266 VAL A CA 1
ATOM 2192 C C . VAL A 1 266 ? 31.158 -30.392 -5.470 1.00 90.62 266 VAL A C 1
ATOM 2194 O O . VAL A 1 266 ? 30.509 -31.102 -6.239 1.00 90.62 266 VAL A O 1
ATOM 2197 N N . GLU A 1 267 ? 32.309 -30.802 -4.935 1.00 91.31 267 GLU A N 1
ATOM 2198 C CA . GLU A 1 267 ? 32.903 -32.114 -5.188 1.00 91.31 267 GLU A CA 1
ATOM 2199 C C . GLU A 1 267 ? 31.943 -33.239 -4.763 1.00 91.31 267 GLU A C 1
ATOM 2201 O O . GLU A 1 267 ? 31.422 -33.257 -3.648 1.00 91.31 267 GLU A O 1
ATOM 2206 N N . GLY A 1 268 ? 31.663 -34.167 -5.685 1.00 88.00 268 GLY A N 1
ATOM 2207 C CA . GLY A 1 268 ? 30.693 -35.248 -5.471 1.00 88.00 268 GLY A CA 1
ATOM 2208 C C . GLY A 1 268 ? 29.220 -34.845 -5.627 1.00 88.00 268 GLY A C 1
ATOM 2209 O O . GLY A 1 268 ? 28.344 -35.615 -5.237 1.00 88.00 268 GLY A O 1
ATOM 2210 N N . THR A 1 269 ? 28.929 -33.666 -6.190 1.00 88.75 269 THR A N 1
ATOM 2211 C CA . THR A 1 269 ? 27.561 -33.170 -6.431 1.00 88.75 269 THR A CA 1
ATOM 2212 C C . THR A 1 269 ? 27.354 -32.790 -7.900 1.00 88.75 269 THR A C 1
ATOM 2214 O O . THR A 1 269 ? 28.305 -32.443 -8.597 1.00 88.75 269 THR A O 1
ATOM 2217 N N . ASP A 1 270 ? 26.106 -32.798 -8.372 1.00 90.12 270 ASP A N 1
ATOM 2218 C CA . ASP A 1 270 ? 25.701 -32.350 -9.716 1.00 90.12 270 ASP A CA 1
ATOM 2219 C C . ASP A 1 270 ? 25.349 -30.845 -9.764 1.00 90.12 270 ASP A C 1
ATOM 2221 O O . ASP A 1 270 ? 24.802 -30.340 -10.747 1.00 90.12 270 ASP A O 1
ATOM 2225 N N . ALA A 1 271 ? 25.681 -30.095 -8.708 1.00 85.25 271 ALA A N 1
ATOM 2226 C CA . ALA A 1 271 ? 25.254 -28.711 -8.505 1.00 85.25 271 ALA A CA 1
ATOM 2227 C C . ALA A 1 271 ? 25.710 -27.746 -9.617 1.00 85.25 271 ALA A C 1
ATOM 2229 O O . ALA A 1 271 ? 25.020 -26.769 -9.915 1.00 85.25 271 ALA A O 1
ATOM 2230 N N . LEU A 1 272 ? 26.855 -28.016 -10.254 1.00 88.38 272 LEU A N 1
ATOM 2231 C CA . LEU A 1 272 ? 27.353 -27.226 -11.388 1.00 88.38 272 LEU A CA 1
ATOM 2232 C C . LEU A 1 272 ? 26.494 -27.389 -12.652 1.00 88.38 272 LEU A C 1
ATOM 2234 O O . LEU A 1 272 ? 26.463 -26.483 -13.492 1.00 88.38 272 LEU A O 1
ATOM 2238 N N . GLU A 1 273 ? 25.796 -28.517 -12.783 1.00 86.69 273 GLU A N 1
ATOM 2239 C CA . GLU A 1 273 ? 24.924 -28.833 -13.915 1.00 86.69 273 GLU A CA 1
ATOM 2240 C C . GLU A 1 273 ? 23.478 -28.404 -13.642 1.00 86.69 273 GLU A C 1
ATOM 2242 O O . GLU A 1 273 ? 22.815 -27.855 -14.525 1.00 86.69 273 GLU A O 1
ATOM 2247 N N . THR A 1 274 ? 22.999 -28.593 -12.408 1.00 84.19 274 THR A N 1
ATOM 2248 C CA . THR A 1 274 ? 21.588 -28.393 -12.040 1.00 84.19 274 THR A CA 1
ATOM 2249 C C . THR A 1 274 ? 21.265 -26.997 -11.498 1.00 84.19 274 THR A C 1
ATOM 2251 O O . THR A 1 274 ? 20.122 -26.532 -11.619 1.00 84.19 274 THR A O 1
ATOM 2254 N N . ASP A 1 275 ? 22.240 -26.276 -10.933 1.00 84.62 275 ASP A N 1
ATOM 2255 C CA . ASP A 1 275 ? 22.041 -24.931 -10.390 1.00 84.62 275 ASP A CA 1
ATOM 2256 C C . ASP A 1 275 ? 22.916 -23.876 -11.083 1.00 84.62 275 ASP A C 1
ATOM 2258 O O . ASP A 1 275 ? 24.075 -23.625 -10.741 1.00 84.62 275 ASP A O 1
ATOM 2262 N N . TRP A 1 276 ? 22.302 -23.161 -12.030 1.00 84.75 276 TRP A N 1
ATOM 2263 C CA . TRP A 1 276 ? 22.936 -22.056 -12.752 1.00 84.75 276 TRP A CA 1
ATOM 2264 C C . TRP A 1 276 ? 23.492 -20.958 -11.830 1.00 84.75 276 TRP A C 1
ATOM 2266 O O . TRP A 1 276 ? 24.431 -20.261 -12.222 1.00 84.75 276 TRP A O 1
ATOM 2276 N N . LYS A 1 277 ? 22.947 -20.788 -10.613 1.00 82.62 277 LYS A N 1
ATOM 2277 C CA . LYS A 1 277 ? 23.463 -19.805 -9.649 1.00 82.62 277 LYS A CA 1
ATOM 2278 C C . LYS A 1 277 ? 24.789 -20.255 -9.055 1.00 82.62 277 LYS A C 1
ATOM 2280 O O . LYS A 1 277 ? 25.701 -19.438 -8.969 1.00 82.62 277 LYS A O 1
ATOM 2285 N N . ILE A 1 278 ? 24.903 -21.531 -8.679 1.00 86.44 278 ILE A N 1
ATOM 2286 C CA . ILE A 1 278 ? 26.150 -22.106 -8.158 1.00 86.44 278 ILE A CA 1
ATOM 2287 C C . ILE A 1 278 ? 27.217 -22.018 -9.245 1.00 86.44 278 ILE A C 1
ATOM 2289 O O . ILE A 1 278 ? 28.277 -21.448 -9.006 1.00 86.44 278 ILE A O 1
ATOM 2293 N N . ARG A 1 279 ? 26.889 -22.426 -10.477 1.00 88.81 279 ARG A N 1
ATOM 2294 C CA . ARG A 1 279 ? 27.779 -22.265 -11.635 1.00 88.81 279 ARG A CA 1
ATOM 2295 C C . ARG A 1 279 ? 28.254 -20.818 -11.824 1.00 88.81 279 ARG A C 1
ATOM 2297 O O . ARG A 1 279 ? 29.437 -20.588 -12.054 1.00 88.81 279 ARG A O 1
ATOM 2304 N N . GLY A 1 280 ? 27.354 -19.840 -11.697 1.00 87.19 280 GLY A N 1
ATOM 2305 C CA . GLY A 1 280 ? 27.698 -18.418 -11.789 1.00 87.19 280 GLY A CA 1
ATOM 2306 C C . GLY A 1 280 ? 28.628 -17.931 -10.671 1.00 87.19 280 GLY A C 1
ATOM 2307 O O . GLY A 1 280 ? 29.526 -17.133 -10.933 1.00 87.19 280 GLY A O 1
ATOM 2308 N N . LEU A 1 281 ? 28.445 -18.417 -9.439 1.00 88.06 281 LEU A N 1
ATOM 2309 C CA . LEU A 1 281 ? 29.299 -18.076 -8.295 1.00 88.06 281 LEU A CA 1
ATOM 2310 C C . LEU A 1 281 ? 30.691 -18.713 -8.401 1.00 88.06 281 LEU A C 1
ATOM 2312 O O . LEU A 1 281 ? 31.681 -18.022 -8.165 1.00 88.06 281 LEU A O 1
ATOM 2316 N N . VAL A 1 282 ? 30.771 -19.982 -8.817 1.00 92.00 282 VAL A N 1
ATOM 2317 C CA . VAL A 1 282 ? 32.044 -20.680 -9.062 1.00 92.00 282 VAL A CA 1
ATOM 2318 C C . VAL A 1 282 ? 32.834 -19.991 -10.174 1.00 92.00 282 VAL A C 1
ATOM 2320 O O . VAL A 1 282 ? 34.018 -19.708 -10.004 1.00 92.00 282 VAL A O 1
ATOM 2323 N N . GLU A 1 283 ? 32.177 -19.628 -11.277 1.00 90.94 283 GLU A N 1
ATOM 2324 C CA . GLU A 1 283 ? 32.827 -18.908 -12.374 1.00 90.94 283 GLU A CA 1
ATOM 2325 C C . GLU A 1 283 ? 33.308 -17.516 -11.938 1.00 90.94 283 GLU A C 1
ATOM 2327 O O . GLU A 1 283 ? 34.405 -17.089 -12.292 1.00 90.94 283 GLU A O 1
ATOM 2332 N N . LEU A 1 284 ? 32.534 -16.810 -11.111 1.00 87.50 284 LEU A N 1
ATOM 2333 C CA . LEU A 1 284 ? 32.948 -15.519 -10.564 1.00 87.50 284 LEU A CA 1
ATOM 2334 C C . LEU A 1 284 ? 34.177 -15.652 -9.649 1.00 87.50 284 LEU A C 1
ATOM 2336 O O . LEU A 1 284 ? 35.089 -14.829 -9.737 1.00 87.50 284 LEU A O 1
ATOM 2340 N N . ALA A 1 285 ? 34.235 -16.696 -8.818 1.00 90.19 285 ALA A N 1
ATOM 2341 C CA . ALA A 1 285 ? 35.402 -16.994 -7.990 1.00 90.19 285 ALA A CA 1
ATOM 2342 C C . ALA A 1 285 ? 36.635 -17.358 -8.841 1.00 90.19 285 ALA A C 1
ATOM 2344 O O . ALA A 1 285 ? 37.726 -16.853 -8.570 1.00 90.19 285 ALA A O 1
ATOM 2345 N N . ARG A 1 286 ? 36.459 -18.148 -9.913 1.00 93.94 286 ARG A N 1
ATOM 2346 C CA . ARG A 1 286 ? 37.520 -18.502 -10.877 1.00 93.94 286 ARG A CA 1
ATOM 2347 C C . ARG A 1 286 ? 38.141 -17.258 -11.505 1.00 93.94 286 ARG A C 1
ATOM 2349 O O . ARG A 1 286 ? 39.357 -17.095 -11.526 1.00 93.94 286 ARG A O 1
ATOM 2356 N N . ARG A 1 287 ? 37.294 -16.348 -11.989 1.00 88.56 287 ARG A N 1
ATOM 2357 C CA . ARG A 1 287 ? 37.725 -15.107 -12.646 1.00 88.56 287 ARG A CA 1
ATOM 2358 C C . ARG A 1 287 ? 38.473 -14.173 -11.695 1.00 88.56 287 ARG A C 1
ATOM 2360 O O . ARG A 1 287 ? 39.432 -13.540 -12.119 1.00 88.56 287 ARG A O 1
ATOM 2367 N N . ARG A 1 288 ? 38.105 -14.130 -10.410 1.00 85.94 288 ARG A N 1
ATOM 2368 C CA . ARG A 1 288 ? 38.888 -13.414 -9.386 1.00 85.94 288 ARG A CA 1
ATOM 2369 C C . ARG A 1 288 ? 40.253 -14.048 -9.146 1.00 85.94 288 ARG A C 1
ATOM 2371 O O . ARG A 1 288 ? 41.246 -13.333 -9.137 1.00 85.94 288 ARG A O 1
ATOM 2378 N N . GLN A 1 289 ? 40.318 -15.375 -9.016 1.00 91.75 289 GLN A N 1
ATOM 2379 C CA . GLN A 1 289 ? 41.584 -16.092 -8.815 1.00 91.75 289 GLN A CA 1
ATOM 2380 C C . GLN A 1 289 ? 42.565 -15.869 -9.977 1.00 91.75 289 GLN A C 1
ATOM 2382 O O . GLN A 1 289 ? 43.764 -15.745 -9.756 1.00 91.75 289 GLN A O 1
ATOM 2387 N N . MET A 1 290 ? 42.054 -15.762 -11.207 1.00 89.50 290 MET A N 1
ATOM 2388 C CA . MET A 1 290 ? 42.852 -15.437 -12.396 1.00 89.50 290 MET A CA 1
ATOM 2389 C C . MET A 1 290 ? 43.167 -13.938 -12.552 1.00 89.50 290 MET A C 1
ATOM 2391 O O . MET A 1 290 ? 43.827 -13.556 -13.515 1.00 89.50 290 MET A O 1
ATOM 2395 N N . GLY A 1 291 ? 42.681 -13.074 -11.655 1.00 87.75 291 GLY A N 1
ATOM 2396 C CA . GLY A 1 291 ? 42.866 -11.623 -11.739 1.00 87.75 291 GLY A CA 1
ATOM 2397 C C . GLY A 1 291 ? 42.023 -10.926 -12.815 1.00 87.75 291 GLY A C 1
ATOM 2398 O O . GLY A 1 291 ? 42.244 -9.752 -13.095 1.00 87.75 291 GLY A O 1
ATOM 2399 N N . GLU A 1 292 ? 41.037 -11.602 -13.413 1.00 85.50 292 GLU A N 1
ATOM 2400 C CA . GLU A 1 292 ? 40.125 -10.996 -14.397 1.00 85.50 292 GLU A CA 1
ATOM 2401 C C . GLU A 1 292 ? 39.084 -10.060 -13.754 1.00 85.50 292 GLU A C 1
ATOM 2403 O O . GLU A 1 292 ? 38.464 -9.247 -14.442 1.00 85.50 292 GLU A O 1
ATOM 2408 N N . LEU A 1 293 ? 38.855 -10.190 -12.442 1.00 82.81 293 LEU A N 1
ATOM 2409 C CA . LEU A 1 293 ? 37.934 -9.366 -11.656 1.00 82.81 293 LEU A CA 1
ATOM 2410 C C . LEU A 1 293 ? 38.605 -8.934 -10.349 1.00 82.81 293 LEU A C 1
ATOM 2412 O O . LEU A 1 293 ? 39.059 -9.780 -9.585 1.00 82.81 293 LEU A O 1
ATOM 2416 N N . CYS A 1 294 ? 38.594 -7.633 -10.052 1.00 76.50 294 CYS A N 1
ATOM 2417 C CA . CYS A 1 294 ? 39.042 -7.111 -8.760 1.00 76.50 294 CYS A CA 1
ATOM 2418 C C . CYS A 1 294 ? 38.006 -7.397 -7.657 1.00 76.50 294 CYS A C 1
ATOM 2420 O O . CYS A 1 294 ? 36.794 -7.311 -7.889 1.00 76.50 294 CYS A O 1
ATOM 2422 N N . ASP A 1 295 ? 38.471 -7.638 -6.429 1.00 64.69 295 ASP A N 1
ATOM 2423 C CA . ASP A 1 295 ? 37.634 -8.037 -5.283 1.00 64.69 295 ASP A CA 1
ATOM 2424 C C . ASP A 1 295 ? 36.549 -7.015 -4.875 1.00 64.69 295 ASP A C 1
ATOM 2426 O O . ASP A 1 295 ? 35.605 -7.358 -4.164 1.00 64.69 295 ASP A O 1
ATOM 2430 N N . GLY A 1 296 ? 36.614 -5.774 -5.371 1.00 56.53 296 GLY A N 1
ATOM 2431 C CA . GLY A 1 296 ? 35.737 -4.673 -4.952 1.00 56.53 296 GLY A CA 1
ATOM 2432 C C . GLY A 1 296 ? 34.464 -4.406 -5.775 1.00 56.53 296 GLY A C 1
ATOM 2433 O O . GLY A 1 296 ? 33.683 -3.550 -5.373 1.00 56.53 296 GLY A O 1
ATOM 2434 N N . TRP A 1 297 ? 34.225 -5.069 -6.918 1.00 53.44 297 TRP A N 1
ATOM 2435 C CA . TRP A 1 297 ? 33.254 -4.570 -7.926 1.00 53.44 297 TRP A CA 1
ATOM 2436 C C . TRP A 1 297 ? 32.033 -5.464 -8.217 1.00 53.44 297 TRP A C 1
ATOM 2438 O O . TRP A 1 297 ? 31.334 -5.285 -9.214 1.00 53.44 297 TRP A O 1
ATOM 2448 N N . ALA A 1 298 ? 31.716 -6.427 -7.354 1.00 50.50 298 ALA A N 1
ATOM 2449 C CA . ALA A 1 298 ? 30.713 -7.453 -7.662 1.00 50.50 298 ALA A CA 1
ATOM 2450 C C . ALA A 1 298 ? 29.291 -7.177 -7.126 1.00 50.50 298 ALA A C 1
ATOM 2452 O O . ALA A 1 298 ? 28.620 -8.121 -6.717 1.00 50.50 298 ALA A O 1
ATOM 2453 N N . PHE A 1 299 ? 28.807 -5.926 -7.101 1.00 45.50 299 PHE A N 1
ATOM 2454 C CA . PHE A 1 299 ? 27.453 -5.660 -6.574 1.00 45.50 299 PHE A CA 1
ATOM 2455 C C . PHE A 1 299 ? 26.337 -5.566 -7.634 1.00 45.50 299 PHE A C 1
ATOM 2457 O O . PHE A 1 299 ? 25.179 -5.776 -7.287 1.00 45.50 299 PHE A O 1
ATOM 2464 N N . GLU A 1 300 ? 26.626 -5.332 -8.925 1.00 45.50 300 GLU A N 1
ATOM 2465 C CA . GLU A 1 300 ? 25.547 -5.138 -9.926 1.00 45.50 300 GLU A CA 1
ATOM 2466 C C . GLU A 1 300 ? 25.695 -5.866 -11.281 1.00 45.50 300 GLU A C 1
ATOM 2468 O O . GLU A 1 300 ? 24.763 -5.824 -12.088 1.00 45.50 300 GLU A O 1
ATOM 2473 N N . SER A 1 301 ? 26.788 -6.587 -11.563 1.00 45.16 301 SER A N 1
ATOM 2474 C CA . SER A 1 301 ? 27.028 -7.126 -12.920 1.00 45.16 301 SER A CA 1
ATOM 2475 C C . SER A 1 301 ? 26.357 -8.472 -13.243 1.00 45.16 301 SER A C 1
ATOM 2477 O O . SER A 1 301 ? 26.185 -8.789 -14.418 1.00 45.16 301 SER A O 1
ATOM 2479 N N . LEU A 1 302 ? 25.878 -9.243 -12.258 1.00 45.41 302 LEU A N 1
ATOM 2480 C CA . LEU A 1 302 ? 25.263 -10.563 -12.509 1.00 45.41 302 LEU A CA 1
ATOM 2481 C C . LEU A 1 302 ? 23.896 -10.509 -13.229 1.00 45.41 302 LEU A C 1
ATOM 2483 O O . LEU A 1 302 ? 23.366 -11.548 -13.611 1.00 45.41 302 LEU A O 1
ATOM 2487 N N . ALA A 1 303 ? 23.327 -9.319 -13.454 1.00 41.97 303 ALA A N 1
ATOM 2488 C CA . ALA A 1 303 ? 22.076 -9.139 -14.200 1.00 41.97 303 ALA A CA 1
ATOM 2489 C C . ALA A 1 303 ? 22.268 -8.692 -15.665 1.00 41.97 303 ALA A C 1
ATOM 2491 O O . ALA A 1 303 ? 21.276 -8.467 -16.363 1.00 41.97 303 ALA A O 1
ATOM 2492 N N . ALA A 1 304 ? 23.506 -8.536 -16.144 1.00 41.59 304 ALA A N 1
ATOM 2493 C CA . ALA A 1 304 ? 23.788 -8.081 -17.503 1.00 41.59 304 ALA A CA 1
ATOM 2494 C C . ALA A 1 304 ? 24.771 -9.027 -18.203 1.00 41.59 304 ALA A C 1
ATOM 2496 O O . ALA A 1 304 ? 25.985 -8.873 -18.127 1.00 41.59 304 ALA A O 1
ATOM 2497 N N . SER A 1 305 ? 24.231 -10.009 -18.923 1.00 37.75 305 SER A N 1
ATOM 2498 C CA . SER A 1 305 ? 24.994 -10.804 -19.881 1.00 37.75 305 SER A CA 1
ATOM 2499 C C . SER A 1 305 ? 25.318 -9.956 -21.120 1.00 37.75 305 SER A C 1
ATOM 2501 O O . SER A 1 305 ? 24.578 -9.960 -22.104 1.00 37.75 305 SER A O 1
ATOM 2503 N N . SER A 1 306 ? 26.420 -9.217 -21.085 1.00 36.47 306 SER A N 1
ATOM 2504 C CA . SER A 1 306 ? 27.150 -8.845 -22.299 1.00 36.47 306 SER A CA 1
ATOM 2505 C C . SER A 1 306 ? 28.611 -8.592 -21.958 1.00 36.47 306 SER A C 1
ATOM 2507 O O . SER A 1 306 ? 28.926 -7.733 -21.141 1.00 36.47 306 SER A O 1
ATOM 2509 N N . PHE A 1 307 ? 29.465 -9.390 -22.590 1.00 45.72 307 PHE A N 1
ATOM 2510 C CA . PHE A 1 307 ? 30.916 -9.316 -22.571 1.00 45.72 307 PHE A CA 1
ATOM 2511 C C . PHE A 1 307 ? 31.407 -7.938 -23.013 1.00 45.72 307 PHE A C 1
ATOM 2513 O O . PHE A 1 307 ? 31.232 -7.600 -24.179 1.00 45.72 307 PHE A O 1
ATOM 2520 N N . GLU A 1 308 ? 32.090 -7.212 -22.131 1.00 37.81 308 GLU A N 1
ATOM 2521 C CA . GLU A 1 308 ? 33.123 -6.254 -22.524 1.00 37.81 308 GLU A CA 1
ATOM 2522 C C . GLU A 1 308 ? 34.308 -6.385 -21.559 1.00 37.81 308 GLU A C 1
ATOM 2524 O O . GLU A 1 308 ? 34.154 -6.525 -20.345 1.00 37.81 308 GLU A O 1
ATOM 2529 N N . THR A 1 309 ? 35.494 -6.437 -22.153 1.00 37.28 309 THR A N 1
ATOM 2530 C CA . THR A 1 309 ? 36.811 -6.427 -21.519 1.00 37.28 309 THR A CA 1
ATOM 2531 C C . THR A 1 309 ? 36.978 -5.200 -20.628 1.00 37.28 309 THR A C 1
ATOM 2533 O O . THR A 1 309 ? 36.590 -4.101 -21.024 1.00 37.28 309 THR A O 1
ATOM 2536 N N . CYS A 1 310 ? 37.606 -5.370 -19.462 1.00 33.53 310 CYS A N 1
ATOM 2537 C CA . CYS A 1 310 ? 38.043 -4.266 -18.612 1.00 33.53 310 CYS A CA 1
ATOM 2538 C C . CYS A 1 310 ? 39.042 -3.385 -19.382 1.00 33.53 310 CYS A C 1
ATOM 2540 O O . CYS A 1 310 ? 40.228 -3.692 -19.458 1.00 33.53 310 CYS A O 1
ATOM 2542 N N . SER A 1 311 ? 38.547 -2.300 -19.978 1.00 35.44 311 SER A N 1
ATOM 2543 C CA . SER A 1 311 ? 39.367 -1.152 -20.351 1.00 35.44 311 SER A CA 1
ATOM 2544 C C . SER A 1 311 ? 39.775 -0.430 -19.067 1.00 35.44 311 SER A C 1
ATOM 2546 O O . SER A 1 311 ? 38.941 -0.209 -18.186 1.00 35.44 311 SER A O 1
ATOM 2548 N N . ALA A 1 312 ? 41.049 -0.053 -18.969 1.00 38.94 312 ALA A N 1
ATOM 2549 C CA . ALA A 1 312 ? 41.618 0.669 -17.833 1.00 38.94 312 ALA A CA 1
ATOM 2550 C C . ALA A 1 312 ? 40.964 2.046 -17.572 1.00 38.94 312 ALA A C 1
ATOM 2552 O O . ALA A 1 312 ? 41.238 2.644 -16.535 1.00 38.94 312 ALA A O 1
ATOM 2553 N N . ASP A 1 313 ? 40.062 2.516 -18.443 1.00 33.78 313 ASP A N 1
ATOM 2554 C CA . ASP A 1 313 ? 39.503 3.874 -18.400 1.00 33.78 313 ASP A CA 1
ATOM 2555 C C . ASP A 1 313 ? 38.081 3.988 -17.819 1.00 33.78 313 ASP A C 1
ATOM 2557 O O . ASP A 1 313 ? 37.560 5.093 -17.670 1.00 33.78 313 ASP A O 1
ATOM 2561 N N . THR A 1 314 ? 37.425 2.896 -17.418 1.00 39.25 314 THR A N 1
ATOM 2562 C CA . THR A 1 314 ? 36.100 2.977 -16.763 1.00 39.25 314 THR A CA 1
ATOM 2563 C C . THR A 1 314 ? 36.206 2.991 -15.239 1.00 39.25 314 THR A C 1
ATOM 2565 O O . THR A 1 314 ? 35.741 2.090 -14.545 1.00 39.25 314 THR A O 1
ATOM 2568 N N . TRP A 1 315 ? 36.803 4.058 -14.706 1.00 41.31 315 TRP A N 1
ATOM 2569 C CA . TRP A 1 315 ? 36.830 4.371 -13.274 1.00 41.31 315 TRP A CA 1
ATOM 2570 C C . TRP A 1 315 ? 35.524 5.055 -12.850 1.00 41.31 315 TRP A C 1
ATOM 2572 O O . TRP A 1 315 ? 35.458 6.267 -12.676 1.00 41.31 315 TRP A O 1
ATOM 2582 N N . THR A 1 316 ? 34.452 4.289 -12.661 1.00 41.34 316 THR A N 1
ATOM 2583 C CA . THR A 1 316 ? 33.208 4.791 -12.046 1.00 41.34 316 THR A CA 1
ATOM 2584 C C . THR A 1 316 ? 32.992 4.147 -10.682 1.00 41.34 316 THR A C 1
ATOM 2586 O O . THR A 1 316 ? 32.088 3.337 -10.502 1.00 41.34 316 THR A O 1
ATOM 2589 N N . GLY A 1 317 ? 33.871 4.460 -9.732 1.00 35.97 317 GLY A N 1
ATOM 2590 C CA . GLY A 1 317 ? 33.793 3.926 -8.368 1.00 35.97 317 GLY A CA 1
ATOM 2591 C C . GLY A 1 317 ? 34.467 4.776 -7.291 1.00 35.97 317 GLY A C 1
ATOM 2592 O O . GLY A 1 317 ? 34.336 4.461 -6.114 1.00 35.97 317 GLY A O 1
ATOM 2593 N N . PHE A 1 318 ? 35.135 5.871 -7.656 1.00 31.81 318 PHE A N 1
ATOM 2594 C CA . PHE A 1 318 ? 35.614 6.848 -6.685 1.00 31.81 318 PHE A CA 1
ATOM 2595 C C . PHE A 1 318 ? 34.573 7.952 -6.534 1.00 31.81 318 PHE A C 1
ATOM 2597 O O . PHE A 1 318 ? 34.105 8.518 -7.523 1.00 31.81 318 PHE A O 1
ATOM 2604 N N . SER A 1 319 ? 34.197 8.262 -5.291 1.00 34.91 319 SER A N 1
ATOM 2605 C CA . SER A 1 319 ? 33.519 9.526 -5.020 1.00 34.91 319 SER A CA 1
ATOM 2606 C C . SER A 1 319 ? 34.473 10.649 -5.435 1.00 34.91 319 SER A C 1
ATOM 2608 O O . SER A 1 319 ? 35.656 10.618 -5.088 1.00 34.91 319 SER A O 1
ATOM 2610 N N . VAL A 1 320 ? 33.974 11.607 -6.215 1.00 38.91 320 VAL A N 1
ATOM 2611 C CA . VAL A 1 320 ? 34.758 12.733 -6.753 1.00 38.91 320 VAL A CA 1
ATOM 2612 C C . VAL A 1 320 ? 35.452 13.529 -5.631 1.00 38.91 320 VAL A C 1
ATOM 2614 O O . VAL A 1 320 ? 36.514 14.105 -5.848 1.00 38.91 320 VAL A O 1
ATOM 2617 N N . ASP A 1 321 ? 34.932 13.456 -4.405 1.00 36.62 321 ASP A N 1
ATOM 2618 C CA . ASP A 1 321 ? 35.471 14.157 -3.239 1.00 36.62 321 ASP A CA 1
ATOM 2619 C C . ASP A 1 321 ? 36.775 13.544 -2.690 1.00 36.62 321 ASP A C 1
ATOM 2621 O O . ASP A 1 321 ? 37.568 14.243 -2.063 1.00 36.62 321 ASP A O 1
ATOM 2625 N N . THR A 1 322 ? 37.061 12.262 -2.952 1.00 37.38 322 THR A N 1
ATOM 2626 C CA . THR A 1 322 ? 38.264 11.595 -2.409 1.00 37.38 322 THR A CA 1
ATOM 2627 C C . THR A 1 322 ? 39.507 11.828 -3.276 1.00 37.38 322 THR A C 1
ATOM 2629 O O . THR A 1 322 ? 40.613 11.937 -2.754 1.00 37.38 322 THR A O 1
ATOM 2632 N N . ILE A 1 323 ? 39.336 11.982 -4.594 1.00 38.44 323 ILE A N 1
ATOM 2633 C CA . ILE A 1 323 ? 40.443 12.285 -5.522 1.00 38.44 323 ILE A CA 1
ATOM 2634 C C . ILE A 1 323 ? 40.895 13.748 -5.370 1.00 38.44 323 ILE A C 1
ATOM 2636 O O . ILE A 1 323 ? 42.089 14.036 -5.443 1.00 38.44 323 ILE A O 1
ATOM 2640 N N . ALA A 1 324 ? 39.965 14.661 -5.067 1.00 39.62 324 ALA A N 1
ATOM 2641 C CA . ALA A 1 324 ? 40.278 16.072 -4.839 1.00 39.62 324 ALA A CA 1
ATOM 2642 C C . ALA A 1 324 ? 41.078 16.321 -3.544 1.00 39.62 324 ALA A C 1
ATOM 2644 O O . ALA A 1 324 ? 41.854 17.273 -3.483 1.00 39.62 324 ALA A O 1
ATOM 2645 N N . LEU A 1 325 ? 40.928 15.468 -2.522 1.00 38.84 325 LEU A N 1
ATOM 2646 C CA . LEU A 1 325 ? 41.723 15.541 -1.290 1.00 38.84 325 LEU A CA 1
ATOM 2647 C C . LEU A 1 325 ? 43.124 14.942 -1.475 1.00 38.84 325 LEU A C 1
ATOM 2649 O O . LEU A 1 325 ? 44.105 15.549 -1.054 1.00 38.84 325 LEU A O 1
ATOM 2653 N N . TYR A 1 326 ? 43.237 13.826 -2.200 1.00 39.53 326 TYR A N 1
ATOM 2654 C CA . TYR A 1 326 ? 44.524 13.158 -2.417 1.00 39.53 326 TYR A CA 1
ATOM 2655 C C . TYR A 1 326 ? 45.488 13.977 -3.294 1.00 39.53 326 TYR A C 1
ATOM 2657 O O . TYR A 1 326 ? 46.691 14.013 -3.046 1.00 39.53 326 TYR A O 1
ATOM 2665 N N . GLN A 1 327 ? 44.968 14.703 -4.291 1.00 45.44 327 GLN A N 1
ATOM 2666 C CA . GLN A 1 327 ? 45.794 15.580 -5.131 1.00 45.44 327 GLN A CA 1
ATOM 2667 C C . GLN A 1 327 ? 46.231 16.870 -4.422 1.00 45.44 327 GLN A C 1
ATOM 2669 O O . GLN A 1 327 ? 47.222 17.475 -4.825 1.00 45.44 327 GLN A O 1
ATOM 2674 N N . ARG A 1 328 ? 45.537 17.289 -3.356 1.00 41.38 328 ARG A N 1
ATOM 2675 C CA . ARG A 1 328 ? 45.849 18.527 -2.628 1.00 41.38 328 ARG A CA 1
ATOM 2676 C C . ARG A 1 328 ? 46.930 18.340 -1.561 1.00 41.38 328 ARG A C 1
ATOM 2678 O O . ARG A 1 328 ? 47.651 19.290 -1.282 1.00 41.38 328 ARG A O 1
ATOM 2685 N N . GLU A 1 329 ? 47.068 17.134 -1.010 1.00 44.28 329 GLU A N 1
ATOM 2686 C CA . GLU A 1 329 ? 48.096 16.813 -0.007 1.00 44.28 329 GLU A CA 1
ATOM 2687 C C . GLU A 1 329 ? 49.443 16.399 -0.622 1.00 44.28 329 GLU A C 1
ATOM 2689 O O . GLU A 1 329 ? 50.480 16.623 -0.006 1.00 44.28 329 GLU A O 1
ATOM 2694 N N . HIS A 1 330 ? 49.463 15.865 -1.850 1.00 47.06 330 HIS A N 1
ATOM 2695 C CA . HIS A 1 330 ? 50.695 15.344 -2.466 1.00 47.06 330 HIS A CA 1
ATOM 2696 C C . HIS A 1 330 ? 51.368 16.257 -3.505 1.00 47.06 330 HIS A C 1
ATOM 2698 O O . HIS A 1 330 ? 52.499 15.978 -3.893 1.00 47.06 330 HIS A O 1
ATOM 2704 N N . PHE A 1 331 ? 50.729 17.355 -3.925 1.00 47.12 331 PHE A N 1
ATOM 2705 C CA . PHE A 1 331 ? 51.304 18.322 -4.881 1.00 47.12 331 PHE A CA 1
ATOM 2706 C C . PHE A 1 331 ? 51.538 19.723 -4.295 1.00 47.12 331 PHE A C 1
ATOM 2708 O O . PHE A 1 331 ? 51.770 20.676 -5.035 1.00 47.12 331 PHE A O 1
ATOM 2715 N N . ALA A 1 332 ? 51.500 19.859 -2.969 1.00 46.75 332 ALA A N 1
ATOM 2716 C CA . ALA A 1 332 ? 51.792 21.110 -2.278 1.00 46.75 332 ALA A CA 1
ATOM 2717 C C . ALA A 1 332 ? 53.000 20.967 -1.340 1.00 46.75 332 ALA A C 1
ATOM 2719 O O . ALA A 1 332 ? 52.878 21.129 -0.129 1.00 46.75 332 ALA A O 1
ATOM 2720 N N . GLN A 1 333 ? 54.175 20.691 -1.905 1.00 42.28 333 GLN A N 1
ATOM 2721 C CA . GLN A 1 333 ? 55.450 21.131 -1.333 1.00 42.28 333 GLN A CA 1
ATOM 2722 C C . GLN A 1 333 ? 56.323 21.676 -2.476 1.00 42.28 333 GLN A C 1
ATOM 2724 O O . GLN A 1 333 ? 56.287 21.089 -3.559 1.00 42.28 333 GLN A O 1
ATOM 2729 N N . PRO A 1 334 ? 56.993 22.829 -2.280 1.00 47.91 334 PRO A N 1
ATOM 2730 C CA . PRO A 1 334 ? 57.778 23.497 -3.318 1.00 47.91 334 PRO A CA 1
ATOM 2731 C C . PRO A 1 334 ? 58.999 22.696 -3.773 1.00 47.91 334 PRO A C 1
ATOM 2733 O O . PRO A 1 334 ? 59.562 21.946 -2.941 1.00 47.91 334 PRO A O 1
#

pLDDT: mean 71.77, std 20.98, range [31.81, 98.12]

Secondary structure (DSSP, 8-state):
--------------------TTTTS--TTTS-HHHHHHHHHHHHHHHHHHHHHHHHHHHHHHHHHHHHHHHHHHHHHHHHHHHHHHHHHHHHHHHHHHHHHHHH-GGG--HHHHHHHHTT-HHHHHHHHTTTS-GGGSPTT-SS--HHHHHHHHHHHHHHHHHHHHHHHHHHHHHHHHHHHTT-S---------------PPPPPPPP-PPPS-------TTS-HHHHHHHHHHHHHHHHHHHHHHHHTT-S-TTS--HHHHHHHHTTSSHHHH-HHHHHHHHHHHHHHTTSS-TT-TTSGGG--------TT----S-HHHHHHHHHHHS---

Radius of gyration: 47.18 Å; chains: 1; bounding box: 91×74×182 Å

Foldseek 3Di:
DDDDDDDDDPPPDDPPPPPPCPQVDDDPVNPPPVVVVVVVVVVVVVVVVVVVVVVVVVVVVVVVVVVVVVVVVVVVVVVVVVVVVVVLVVLVVLLVVLVVVCVVPVPPHDLVSVCVSCVPPQVSQCVVCCVPQPPVNDPPPDPGDDVSVVVVVVVVVVVVVVVVVVVVVVVVVVVVVVVVVVPPPDDDDDYDDDDDDDDDDDDDDDDDDDDDDPDPPPDDPPDDPVVVVVVVVVVVVVVVVVVVLVVVLVDPDLLVDALVSLCVSCVPHCCCVVPPVSVVSSVVNVCVVVVQDDSPPPDPPPVDPDDDGDDVPPPPPDDPVVVVVVCVVPPPDD

Sequence (334 aa):
MMERFLHSVRSTNGNQSRMTCRDEHPTHHNQAPALRLQYRLERISHNWVVRRIREQNRRIRERNKARRQFRAAKVELKRKVRSWKKDMNELIRTLKDLEQRWRANTSFVTTQDWDTAVEDKGKKMQILFGKKYPKEQWPKGVTYLNMITLMEYEQKEEKKGASKRGVEAKKKSEAKKTAKTLKQAPTSDQTEIATKSRGSAILPIRPAVVPTPWSRTPLAPDLSVEEQIRQLEFSAAKAEQQFEYLGRSQVVGPHAVGYDQWMKAVEGTDALETDWKIRGLVELARRRQMGELCDGWAFESLAASSFETCSADTWTGFSVDTIALYQREHFAQP

Organism: NCBI:txid210430